Protein 6HFA (pdb70)

Secondary structure (DSSP, 8-state):
--EEEE-HHHHHHHHHTT---S-EEHHHHHHHHHHHHHHTT-B-SSSTTEEE-TTSHHHHHHTSSEEETT-HHHHHHHHHHTEEEE-/--EEEE-HHHHHHHHTTT---S-EEHHHHHHHHHHHHHHTT-B-SSSTTEEE-TTSHHHHHHTSSEEETT-HHHHHHHHHTTEEE--/--HHHH-/--HHHH-

Structure (mmCIF, N/CA/C/O backbone):
data_6HFA
#
_entry.id   6HFA
#
_cell.length_a   44.350
_cell.length_b   49.410
_cell.length_c   82.130
_cell.angle_alpha   90.000
_cell.angle_beta   90.000
_cell.angle_gamma   90.000
#
_symmetry.space_group_name_H-M   'P 21 21 21'
#
loop_
_entity.id
_entity.type
_entity.pdbx_description
1 polymer 'E3 ubiquitin-protein ligase Mdm2'
2 polymer 'LM266, 1-[(2~{S})-2-azanyl-3-methyl-butyl]urea'
3 water water
#
loop_
_atom_site.group_PDB
_atom_site.id
_atom_site.type_symbol
_atom_site.label_atom_id
_atom_site.label_alt_id
_atom_site.label_comp_id
_atom_site.label_asym_id
_atom_site.label_entity_id
_atom_site.label_seq_id
_atom_site.pdbx_PDB_ins_code
_atom_site.Cartn_x
_atom_site.Cartn_y
_atom_site.Cartn_z
_atom_site.occupancy
_atom_site.B_iso_or_equiv
_atom_site.auth_seq_id
_atom_site.auth_comp_id
_atom_site.auth_asym_id
_atom_site.auth_atom_id
_atom_site.pdbx_PDB_model_num
ATOM 1 N N . GLU A 1 12 ? 6.926 10.183 -9.999 1.00 76.28 25 GLU A N 1
ATOM 2 C CA . GLU A 1 12 ? 8.312 10.153 -9.554 1.00 69.49 25 GLU A CA 1
ATOM 3 C C . GLU A 1 12 ? 8.437 9.430 -8.212 1.00 64.83 25 GLU A C 1
ATOM 4 O O . GLU A 1 12 ? 9.430 9.565 -7.502 1.00 63.49 25 GLU A O 1
ATOM 10 N N . THR A 1 13 ? 7.407 8.670 -7.865 1.00 52.20 26 THR A N 1
ATOM 11 C CA . THR A 1 13 ? 7.479 7.692 -6.789 1.00 48.54 26 THR A CA 1
ATOM 12 C C . THR A 1 13 ? 6.979 6.374 -7.344 1.00 41.12 26 THR A C 1
ATOM 13 O O . THR A 1 13 ? 5.901 6.331 -7.939 1.00 45.34 26 THR A O 1
ATOM 17 N N . LEU A 1 14 ? 7.736 5.298 -7.148 1.00 41.85 27 LEU A N 1
ATOM 18 C CA . LEU A 1 14 ? 7.256 3.986 -7.555 1.00 38.43 27 LEU A CA 1
ATOM 19 C C . LEU A 1 14 ? 6.575 3.362 -6.354 1.00 38.85 27 LEU A C 1
ATOM 20 O O . LEU A 1 14 ? 7.133 3.340 -5.252 1.00 40.92 27 LEU A O 1
ATOM 25 N N . VAL A 1 15 ? 5.377 2.845 -6.579 1.00 31.53 28 VAL A N 1
ATOM 26 C CA . VAL A 1 15 ? 4.548 2.296 -5.520 1.00 30.10 28 VAL A CA 1
ATOM 27 C C . VAL A 1 15 ? 4.044 0.920 -5.925 1.00 35.38 28 VAL A C 1
ATOM 28 O O . VAL A 1 15 ? 3.871 0.607 -7.111 1.00 31.85 28 VAL A O 1
ATOM 32 N N . ARG A 1 16 ? 3.793 0.101 -4.916 1.00 28.42 29 ARG A N 1
ATOM 33 C CA . ARG A 1 16 ? 3.187 -1.212 -5.092 1.00 23.73 29 ARG A CA 1
ATOM 34 C C . ARG A 1 16 ? 1.882 -1.184 -4.305 1.00 29.10 29 ARG A C 1
ATOM 35 O O . ARG A 1 16 ? 1.914 -1.238 -3.061 1.00 28.82 29 ARG A O 1
ATOM 43 N N . PRO A 1 17 ? 0.724 -1.078 -4.971 1.00 27.56 30 PRO A N 1
ATOM 44 C CA . PRO A 1 17 ? -0.561 -1.063 -4.246 1.00 22.49 30 PRO A CA 1
ATOM 45 C C . PRO A 1 17 ? -0.786 -2.324 -3.430 1.00 22.87 30 PRO A C 1
ATOM 46 O O . PRO A 1 17 ? -0.515 -3.440 -3.878 1.00 27.62 30 PRO A O 1
ATOM 50 N N . LYS A 1 18 ? -1.316 -2.130 -2.228 1.00 29.08 31 LYS A N 1
ATOM 51 C CA . LYS A 1 18 ? -1.745 -3.219 -1.369 1.00 29.44 31 LYS A CA 1
ATOM 52 C C . LYS A 1 18 ? -3.003 -3.846 -1.968 1.00 31.58 31 LYS A C 1
ATOM 53 O O . LYS A 1 18 ? -3.579 -3.296 -2.907 1.00 32.93 31 LYS A O 1
ATOM 58 N N . PRO A 1 19 ? -3.428 -5.029 -1.484 1.00 31.50 32 PRO A N 1
ATOM 59 C CA . PRO A 1 19 ? -4.454 -5.798 -2.219 1.00 36.08 32 PRO A CA 1
ATOM 60 C C . PRO A 1 19 ? -5.768 -5.089 -2.526 1.00 34.63 32 PRO A C 1
ATOM 61 O O . PRO A 1 19 ? -6.282 -5.279 -3.636 1.00 32.53 32 PRO A O 1
ATOM 65 N N . LEU A 1 20 ? -6.361 -4.322 -1.599 1.00 31.25 33 LEU A N 1
ATOM 66 C CA . LEU A 1 20 ? -7.650 -3.707 -1.911 1.00 30.49 33 LEU A CA 1
ATOM 67 C C . LEU A 1 20 ? -7.503 -2.624 -2.972 1.00 32.10 33 LEU A C 1
ATOM 68 O O . LEU A 1 20 ? -8.325 -2.538 -3.897 1.00 30.44 33 LEU A O 1
ATOM 73 N N . LEU A 1 21 ? -6.483 -1.767 -2.848 1.00 28.18 34 LEU A N 1
ATOM 74 C CA . LEU A 1 21 ? -6.256 -0.765 -3.883 1.00 26.11 34 LEU A CA 1
ATOM 75 C C . LEU A 1 21 ? -5.969 -1.432 -5.226 1.00 31.14 34 LEU A C 1
ATOM 76 O O . LEU A 1 21 ? -6.503 -1.021 -6.262 1.00 29.86 34 LEU A O 1
ATOM 81 N N . LEU A 1 22 ? -5.166 -2.495 -5.220 1.00 26.42 35 LEU A N 1
ATOM 82 C CA . LEU A 1 22 ? -4.878 -3.201 -6.466 1.00 32.02 35 LEU A CA 1
ATOM 83 C C . LEU A 1 22 ? -6.141 -3.779 -7.092 1.00 38.43 35 LEU A C 1
ATOM 84 O O . LEU A 1 22 ? -6.310 -3.734 -8.318 1.00 32.95 35 LEU A O 1
ATOM 89 N N . LYS A 1 23 ? -7.038 -4.334 -6.270 1.00 31.68 36 LYS A N 1
ATOM 90 C CA . LYS A 1 23 ? -8.312 -4.828 -6.788 1.00 30.34 36 LYS A CA 1
ATOM 91 C C . LYS A 1 23 ? -9.079 -3.727 -7.504 1.00 30.38 36 LYS A C 1
ATOM 92 O O . LYS A 1 23 ? -9.642 -3.949 -8.581 1.00 32.74 36 LYS A O 1
ATOM 96 N N . LEU A 1 24 ? -9.093 -2.528 -6.929 1.00 25.84 37 LEU A N 1
ATOM 97 C CA . LEU A 1 24 ? -9.735 -1.397 -7.585 1.00 25.40 37 LEU A CA 1
ATOM 98 C C . LEU A 1 24 ? -9.073 -1.073 -8.927 1.00 26.54 37 LEU A C 1
ATOM 99 O O . LEU A 1 24 ? -9.759 -0.810 -9.924 1.00 27.46 37 LEU A O 1
ATOM 104 N N . LEU A 1 25 ? -7.742 -1.030 -8.964 1.00 25.46 38 LEU A N 1
ATOM 105 C CA . LEU A 1 25 ? -7.056 -0.742 -10.230 1.00 24.46 38 LEU A CA 1
ATOM 106 C C . LEU A 1 25 ? -7.297 -1.841 -11.261 1.00 30.54 38 LEU A C 1
ATOM 107 O O . LEU A 1 25 ? -7.485 -1.560 -12.452 1.00 31.38 38 LEU A O 1
ATOM 112 N N . LYS A 1 26 ? -7.287 -3.102 -10.826 1.00 27.44 39 LYS A N 1
ATOM 113 C CA . LYS A 1 26 ? -7.524 -4.200 -11.756 1.00 32.63 39 LYS A CA 1
ATOM 114 C C . LYS A 1 26 ? -8.967 -4.244 -12.241 1.00 34.26 39 LYS A C 1
ATOM 115 O O . LYS A 1 26 ? -9.229 -4.820 -13.311 1.00 34.90 39 LYS A O 1
ATOM 121 N N . SER A 1 27 ? -9.894 -3.618 -11.503 1.00 28.10 40 SER A N 1
ATOM 122 C CA . SER A 1 27 ? -11.283 -3.526 -11.942 1.00 30.74 40 SER A CA 1
ATOM 123 C C . SER A 1 27 ? -11.419 -2.716 -13.215 1.00 35.14 40 SER A C 1
ATOM 124 O O . SER A 1 27 ? -12.350 -2.954 -13.991 1.00 35.77 40 SER A O 1
ATOM 127 N N . VAL A 1 28 ? -10.501 -1.784 -13.470 1.00 30.31 41 VAL A N 1
ATOM 128 C CA . VAL A 1 28 ? -10.540 -1.008 -14.703 1.00 30.73 41 VAL A CA 1
ATOM 129 C C . VAL A 1 28 ? -9.364 -1.348 -15.610 1.00 32.58 41 VAL A C 1
ATOM 130 O O . VAL A 1 28 ? -8.989 -0.550 -16.467 1.00 35.25 41 VAL A O 1
ATOM 134 N N . GLY A 1 29 ? -8.794 -2.539 -15.445 1.00 27.65 42 GLY A N 1
ATOM 135 C CA . GLY A 1 29 ? -7.863 -3.084 -16.411 1.00 27.67 42 GLY A CA 1
ATOM 136 C C . GLY A 1 29 ? -6.384 -2.931 -16.126 1.00 31.65 42 GLY A C 1
ATOM 137 O O . GLY A 1 29 ? -5.575 -3.273 -16.995 1.00 34.28 42 GLY A O 1
ATOM 138 N N . ALA A 1 30 ? -5.992 -2.432 -14.958 1.00 31.05 43 ALA A N 1
ATOM 139 C CA . ALA A 1 30 ? -4.565 -2.385 -14.649 1.00 33.79 43 ALA A CA 1
ATOM 140 C C . ALA A 1 30 ? -3.973 -3.790 -14.611 1.00 35.20 43 ALA A C 1
ATOM 141 O O . ALA A 1 30 ? -4.612 -4.742 -14.161 1.00 39.85 43 ALA A O 1
ATOM 143 N N . GLN A 1 31 ? -2.729 -3.915 -15.079 1.00 37.98 44 GLN A N 1
ATOM 144 C CA . GLN A 1 31 ? -2.093 -5.219 -15.220 1.00 43.65 44 GLN A CA 1
ATOM 145 C C . GLN A 1 31 ? -0.742 -5.284 -14.515 1.00 47.37 44 GLN A C 1
ATOM 146 O O . GLN A 1 31 ? 0.052 -6.184 -14.810 1.00 53.07 44 GLN A O 1
ATOM 152 N N . LYS A 1 32 ? -0.439 -4.355 -13.611 1.00 38.84 45 LYS A N 1
ATOM 153 C CA . LYS A 1 32 ? 0.912 -4.299 -13.070 1.00 37.34 45 LYS A CA 1
ATOM 154 C C . LYS A 1 32 ? 0.968 -4.585 -11.578 1.00 35.08 45 LYS A C 1
ATOM 155 O O . LYS A 1 32 ? -0.032 -4.590 -10.854 1.00 35.45 45 LYS A O 1
ATOM 161 N N . ASP A 1 33 ? 2.200 -4.729 -11.113 1.00 35.53 46 ASP A N 1
ATOM 162 C CA . ASP A 1 33 ? 2.471 -4.797 -9.692 1.00 33.73 46 ASP A CA 1
ATOM 163 C C . ASP A 1 33 ? 2.946 -3.465 -9.164 1.00 32.57 46 ASP A C 1
ATOM 164 O O . ASP A 1 33 ? 2.571 -3.069 -8.053 1.00 29.72 46 ASP A O 1
ATOM 169 N N . THR A 1 34 ? 3.630 -2.715 -10.008 1.00 29.63 47 THR A N 1
ATOM 170 C CA . THR A 1 34 ? 4.307 -1.492 -9.625 1.00 26.32 47 THR A CA 1
ATOM 171 C C . THR A 1 34 ? 3.870 -0.390 -10.562 1.00 30.66 47 THR A C 1
ATOM 172 O O . THR A 1 34 ? 3.752 -0.604 -11.771 1.00 35.80 47 THR A O 1
ATOM 176 N N . TYR A 1 35 ? 3.647 0.787 -9.993 1.00 31.06 48 TYR A N 1
ATOM 177 C CA . TYR A 1 35 ? 3.081 1.922 -10.695 1.00 33.37 48 TYR A CA 1
ATOM 178 C C . TYR A 1 35 ? 3.838 3.163 -10.257 1.00 30.39 48 TYR A C 1
ATOM 179 O O . TYR A 1 35 ? 4.490 3.169 -9.214 1.00 37.40 48 TYR A O 1
ATOM 188 N N . THR A 1 36 ? 3.742 4.224 -11.048 1.00 30.42 49 THR A N 1
ATOM 189 C CA . THR A 1 36 ? 4.055 5.524 -10.481 1.00 31.62 49 THR A CA 1
ATOM 190 C C . THR A 1 36 ? 2.842 6.042 -9.708 1.00 36.26 49 THR A C 1
ATOM 191 O O . THR A 1 36 ? 1.710 5.581 -9.894 1.00 31.94 49 THR A O 1
ATOM 195 N N . MET A 1 37 ? 3.094 6.991 -8.806 1.00 32.37 50 MET A N 1
ATOM 196 C CA . MET A 1 37 ? 1.995 7.651 -8.105 1.00 35.70 50 MET A CA 1
ATOM 197 C C . MET A 1 37 ? 1.036 8.326 -9.078 1.00 34.98 50 MET A C 1
ATOM 198 O O . MET A 1 37 ? -0.183 8.278 -8.894 1.00 34.17 50 MET A O 1
ATOM 203 N N . LYS A 1 38 ? 1.572 8.992 -10.096 1.00 35.46 51 LYS A N 1
ATOM 204 C CA . LYS A 1 38 ? 0.721 9.605 -11.109 1.00 31.77 51 LYS A CA 1
ATOM 205 C C . LYS A 1 38 ? -0.163 8.562 -11.787 1.00 33.98 51 LYS A C 1
ATOM 206 O O . LYS A 1 38 ? -1.362 8.785 -11.991 1.00 33.76 51 LYS A O 1
ATOM 210 N N . GLU A 1 39 ? 0.419 7.408 -12.117 1.00 32.89 52 GLU A N 1
ATOM 211 C CA . GLU A 1 39 ? -0.301 6.325 -12.782 1.00 34.14 52 GLU A CA 1
ATOM 212 C C . GLU A 1 39 ? -1.481 5.846 -11.943 1.00 32.23 52 GLU A C 1
ATOM 213 O O . GLU A 1 39 ? -2.574 5.606 -12.467 1.00 28.05 52 GLU A O 1
ATOM 219 N N . VAL A 1 40 ? -1.246 5.631 -10.646 1.00 26.39 53 VAL A N 1
ATOM 220 C CA . VAL A 1 40 ? -2.310 5.209 -9.732 1.00 28.58 53 VAL A CA 1
ATOM 221 C C . VAL A 1 40 ? -3.418 6.251 -9.689 1.00 27.43 53 VAL A C 1
ATOM 222 O O . VAL A 1 40 ? -4.609 5.914 -9.678 1.00 25.56 53 VAL A O 1
ATOM 226 N N . LEU A 1 41 ? -3.045 7.534 -9.644 1.00 25.39 54 LEU A N 1
ATOM 227 C CA . LEU A 1 41 ? -4.054 8.583 -9.582 1.00 26.14 54 LEU A CA 1
ATOM 228 C C . LEU A 1 41 ? -4.930 8.563 -10.818 1.00 26.78 54 LEU A C 1
ATOM 229 O O . LEU A 1 41 ? -6.146 8.762 -10.726 1.00 29.05 54 LEU A O 1
ATOM 234 N N . PHE A 1 42 ? -4.326 8.324 -11.983 1.00 26.53 55 PHE A N 1
ATOM 235 C CA . PHE A 1 42 ? -5.108 8.262 -13.219 1.00 25.96 55 PHE A CA 1
ATOM 236 C C . PHE A 1 42 ? -6.023 7.041 -13.246 1.00 26.37 55 PHE A C 1
ATOM 237 O O . PHE A 1 42 ? -7.186 7.144 -13.667 1.00 25.66 55 PHE A O 1
ATOM 245 N N . TYR A 1 43 ? -5.521 5.878 -12.805 1.00 24.89 56 TYR A N 1
ATOM 246 C CA . TYR A 1 43 ? -6.364 4.686 -12.732 1.00 25.22 56 TYR A CA 1
ATOM 247 C C . TYR A 1 43 ? -7.525 4.886 -11.768 1.00 28.10 56 TYR A C 1
ATOM 248 O O . TYR A 1 43 ? -8.643 4.443 -12.043 1.00 25.77 56 TYR A O 1
ATOM 257 N N . LEU A 1 44 ? -7.279 5.536 -10.628 1.00 24.83 57 LEU A N 1
ATOM 258 C CA . LEU A 1 44 ? -8.349 5.767 -9.656 1.00 22.91 57 LEU A CA 1
ATOM 259 C C . LEU A 1 44 ? -9.422 6.691 -10.222 1.00 23.74 57 LEU A C 1
ATOM 260 O O . LEU A 1 44 ? -10.626 6.470 -10.019 1.00 26.78 57 LEU A O 1
ATOM 265 N N . GLY A 1 45 ? -9.012 7.739 -10.928 1.00 25.66 58 GLY A N 1
ATOM 266 C CA . GLY A 1 45 ? -9.991 8.566 -11.608 1.00 20.76 58 GLY A CA 1
ATOM 267 C C . GLY A 1 45 ? -10.780 7.787 -12.643 1.00 20.38 58 GLY A C 1
ATOM 268 O O . GLY A 1 45 ? -11.998 7.938 -12.754 1.00 25.83 58 GLY A O 1
ATOM 269 N N . GLN A 1 46 ? -10.087 6.949 -13.421 1.00 25.52 59 GLN A N 1
ATOM 270 C CA . GLN A 1 46 ? -10.756 6.079 -14.383 1.00 27.73 59 GLN A CA 1
ATOM 271 C C . GLN A 1 46 ? -11.753 5.155 -13.699 1.00 28.19 59 GLN A C 1
ATOM 272 O O . GLN A 1 46 ? -12.818 4.866 -14.244 1.00 26.90 59 GLN A O 1
ATOM 278 N N . TYR A 1 47 ? -11.399 4.641 -12.521 1.00 22.53 60 TYR A N 1
ATOM 279 C CA . TYR A 1 47 ? -12.328 3.805 -11.770 1.00 24.46 60 TYR A CA 1
ATOM 280 C C . TYR A 1 47 ? -13.595 4.584 -11.430 1.00 26.67 60 TYR A C 1
ATOM 281 O O . TYR A 1 47 ? -14.710 4.101 -11.638 1.00 25.03 60 TYR A O 1
ATOM 290 N N . ILE A 1 48 ? -13.439 5.811 -10.926 1.00 22.57 61 ILE A N 1
ATOM 291 C CA . ILE A 1 48 ? -14.588 6.633 -10.548 1.00 26.73 61 ILE A CA 1
ATOM 292 C C . ILE A 1 48 ? -15.469 6.947 -11.760 1.00 33.22 61 ILE A C 1
ATOM 293 O O . ILE A 1 48 ? -16.701 6.937 -11.665 1.00 23.76 61 ILE A O 1
ATOM 298 N N . MET A 1 49 ? -14.857 7.223 -12.919 1.00 23.52 62 MET A N 1
ATOM 299 C CA . MET A 1 49 ? -15.650 7.539 -14.102 1.00 27.47 62 MET A CA 1
ATOM 300 C C . MET A 1 49 ? -16.327 6.301 -14.667 1.00 26.14 62 MET A C 1
ATOM 301 O O . MET A 1 49 ? -17.521 6.333 -14.993 1.00 27.49 62 MET A O 1
ATOM 306 N N . THR A 1 50 ? -15.591 5.194 -14.758 1.00 25.88 63 THR A N 1
ATOM 307 C CA . THR A 1 50 ? -16.158 3.962 -15.286 1.00 29.45 63 THR A CA 1
ATOM 308 C C . THR A 1 50 ? -17.324 3.489 -14.425 1.00 33.34 63 THR A C 1
ATOM 309 O O . THR A 1 50 ? -18.322 2.971 -14.938 1.00 28.49 63 THR A O 1
ATOM 313 N N . LYS A 1 51 ? -17.226 3.674 -13.112 1.00 26.98 64 LYS A N 1
ATOM 314 C CA . LYS A 1 51 ? -18.307 3.290 -12.219 1.00 25.71 64 LYS A CA 1
ATOM 315 C C . LYS A 1 51 ? -19.329 4.391 -11.997 1.00 24.49 64 LYS A C 1
ATOM 316 O O . LYS A 1 51 ? -20.300 4.159 -11.282 1.00 28.98 64 LYS A O 1
ATOM 322 N N . ARG A 1 52 ? -19.143 5.575 -12.589 1.00 30.08 65 ARG A N 1
ATOM 323 C CA . ARG A 1 52 ? -20.081 6.693 -12.424 1.00 24.66 65 ARG A CA 1
ATOM 324 C C . ARG A 1 52 ? -20.333 7.011 -10.945 1.00 25.97 65 ARG A C 1
ATOM 325 O O . ARG A 1 52 ? -21.476 7.214 -10.516 1.00 30.12 65 ARG A O 1
ATOM 333 N N . LEU A 1 53 ? -19.253 7.049 -10.157 1.00 28.49 66 LEU A N 1
ATOM 334 C CA . LEU A 1 53 ? -19.316 7.385 -8.738 1.00 29.74 66 LEU A CA 1
ATOM 335 C C . LEU A 1 53 ? -19.393 8.884 -8.491 1.00 27.19 66 LEU A C 1
ATOM 336 O O . LEU A 1 53 ? -19.675 9.293 -7.360 1.00 32.44 66 LEU A O 1
ATOM 341 N N . TYR A 1 54 ? -19.170 9.706 -9.516 1.00 26.95 67 TYR A N 1
ATOM 342 C CA . TYR A 1 54 ? -19.286 11.152 -9.382 1.00 25.65 67 TYR A CA 1
ATOM 343 C C . TYR A 1 54 ? -20.750 11.586 -9.470 1.00 26.72 67 TYR A C 1
ATOM 344 O O . TYR A 1 54 ? -21.579 10.935 -10.118 1.00 28.97 67 TYR A O 1
ATOM 353 N N . ASP A 1 55 ? -21.075 12.685 -8.786 1.00 25.72 68 ASP A N 1
ATOM 354 C CA . ASP A 1 55 ? -22.416 13.249 -8.885 1.00 31.51 68 ASP A CA 1
ATOM 355 C C . ASP A 1 55 ? -22.617 13.890 -10.255 1.00 35.00 68 ASP A C 1
ATOM 356 O O . ASP A 1 55 ? -21.782 14.671 -10.706 1.00 30.90 68 ASP A O 1
ATOM 361 N N . GLU A 1 56 ? -23.748 13.601 -10.906 1.00 31.28 69 GLU A N 1
ATOM 362 C CA . GLU A 1 56 ? -23.897 14.051 -12.287 1.00 34.28 69 GLU A CA 1
ATOM 363 C C . GLU A 1 56 ? -24.047 15.565 -12.385 1.00 30.96 69 GLU A C 1
ATOM 364 O O . GLU A 1 56 ? -23.658 16.153 -13.402 1.00 31.94 69 GLU A O 1
ATOM 370 N N . LYS A 1 57 ? -24.563 16.219 -11.340 1.00 27.75 70 LYS A N 1
ATOM 371 C CA . LYS A 1 57 ? -24.770 17.663 -11.384 1.00 30.97 70 LYS A CA 1
ATOM 372 C C . LYS A 1 57 ? -23.550 18.447 -10.905 1.00 35.89 70 LYS A C 1
ATOM 373 O O . LYS A 1 57 ? -23.152 19.430 -11.540 1.00 38.71 70 LYS A O 1
ATOM 377 N N . GLN A 1 58 ? -22.953 18.044 -9.786 1.00 32.18 71 GLN A N 1
ATOM 378 C CA . GLN A 1 58 ? -21.761 18.693 -9.234 1.00 31.66 71 GLN A CA 1
ATOM 379 C C . GLN A 1 58 ? -20.664 17.645 -9.218 1.00 24.08 71 GLN A C 1
ATOM 380 O O . GLN A 1 58 ? -20.512 16.911 -8.241 1.00 23.53 71 GLN A O 1
ATOM 386 N N . GLN A 1 59 ? -19.911 17.558 -10.311 1.00 24.41 72 GLN A N 1
ATOM 387 C CA . GLN A 1 59 ? -19.111 16.374 -10.562 1.00 27.38 72 GLN A CA 1
ATOM 388 C C . GLN A 1 59 ? -17.845 16.310 -9.718 1.00 26.18 72 GLN A C 1
ATOM 389 O O . GLN A 1 59 ? -17.083 15.361 -9.876 1.00 27.08 72 GLN A O 1
ATOM 395 N N . HIS A 1 60 ? -17.588 17.284 -8.836 1.00 28.92 73 HIS A N 1
ATOM 396 C CA . HIS A 1 60 ? -16.479 17.108 -7.902 1.00 27.86 73 HIS A CA 1
ATOM 397 C C . HIS A 1 60 ? -16.863 16.260 -6.692 1.00 32.93 73 HIS A C 1
ATOM 398 O O . HIS A 1 60 ? -15.983 15.907 -5.896 1.00 32.65 73 HIS A O 1
ATOM 405 N N . ILE A 1 61 ? -18.139 15.915 -6.547 1.00 27.42 74 ILE A N 1
ATOM 406 C CA . ILE A 1 61 ? -18.619 15.099 -5.437 1.00 32.56 74 ILE A CA 1
ATOM 407 C C . ILE A 1 61 ? -18.546 13.635 -5.849 1.00 31.36 74 ILE A C 1
ATOM 408 O O . ILE A 1 61 ? -19.018 13.260 -6.928 1.00 28.32 74 ILE A O 1
ATOM 413 N N . VAL A 1 62 ? -17.954 12.805 -4.995 1.00 26.19 75 VAL A N 1
ATOM 414 C CA . VAL A 1 62 ? -17.905 11.365 -5.204 1.00 29.59 75 VAL A CA 1
ATOM 415 C C . VAL A 1 62 ? -18.643 10.700 -4.051 1.00 31.72 75 VAL A C 1
ATOM 416 O O . VAL A 1 62 ? -18.259 10.870 -2.887 1.00 33.13 75 VAL A O 1
ATOM 420 N N . TYR A 1 63 ? -19.695 9.947 -4.367 1.00 29.22 76 TYR A N 1
ATOM 421 C CA . TYR A 1 63 ? -20.426 9.154 -3.382 1.00 32.06 76 TYR A CA 1
ATOM 422 C C . TYR A 1 63 ? -20.054 7.689 -3.563 1.00 33.40 76 TYR A C 1
ATOM 423 O O . TYR A 1 63 ? -20.311 7.098 -4.620 1.00 32.01 76 TYR A O 1
ATOM 432 N N . CYS A 1 64 ? -19.468 7.099 -2.529 1.00 33.70 77 CYS A N 1
ATOM 433 C CA . CYS A 1 64 ? -18.823 5.799 -2.668 1.00 39.93 77 CYS A CA 1
ATOM 434 C C . CYS A 1 64 ? -19.237 4.845 -1.557 1.00 37.18 77 CYS A C 1
ATOM 435 O O . CYS A 1 64 ? -18.565 3.836 -1.349 1.00 28.90 77 CYS A O 1
ATOM 438 N N . SER A 1 65 ? -20.374 5.107 -0.899 1.00 32.95 78 SER A N 1
ATOM 439 C CA . SER A 1 65 ? -20.706 4.412 0.345 1.00 38.68 78 SER A CA 1
ATOM 440 C C . SER A 1 65 ? -20.885 2.908 0.159 1.00 42.32 78 SER A C 1
ATOM 441 O O . SER A 1 65 ? -20.456 2.120 1.011 1.00 53.93 78 SER A O 1
ATOM 444 N N . ASN A 1 66 ? -21.531 2.482 -0.920 1.00 37.51 79 ASN A N 1
ATOM 445 C CA . ASN A 1 66 ? -21.724 1.046 -1.090 1.00 43.22 79 ASN A CA 1
ATOM 446 C C . ASN A 1 66 ? -20.803 0.536 -2.185 1.00 43.80 79 ASN A C 1
ATOM 447 O O . ASN A 1 66 ? -21.225 -0.198 -3.085 1.00 45.70 79 ASN A O 1
ATOM 452 N N . ASP A 1 67 ? -19.538 0.931 -2.116 1.00 29.39 80 ASP A N 1
ATOM 453 C CA . ASP A 1 67 ? -18.570 0.583 -3.141 1.00 32.54 80 ASP A CA 1
ATOM 454 C C . ASP A 1 67 ? -17.239 0.259 -2.492 1.00 31.98 80 ASP A C 1
ATOM 455 O O . ASP A 1 67 ? -16.932 0.717 -1.390 1.00 33.91 80 ASP A O 1
ATOM 460 N N . LEU A 1 68 ? -16.451 -0.541 -3.209 1.00 36.32 81 LEU A N 1
ATOM 461 C CA . LEU A 1 68 ? -15.079 -0.829 -2.810 1.00 34.27 81 LEU A CA 1
ATOM 462 C C . LEU A 1 68 ? -14.297 0.440 -2.486 1.00 34.56 81 LEU A C 1
ATOM 463 O O . LEU A 1 68 ? -13.477 0.455 -1.558 1.00 38.12 81 LEU A O 1
ATOM 468 N N . LEU A 1 69 ? -14.539 1.520 -3.239 1.00 28.51 82 LEU A N 1
ATOM 469 C CA . LEU A 1 69 ? -13.828 2.778 -3.000 1.00 30.13 82 LEU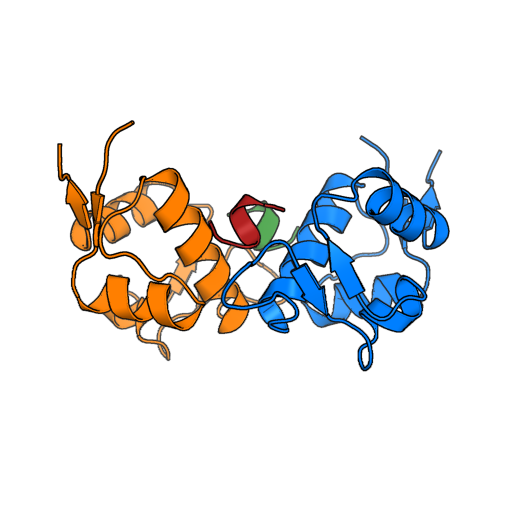 A CA 1
ATOM 470 C C . LEU A 1 69 ? -14.130 3.348 -1.618 1.00 30.95 82 LEU A C 1
ATOM 471 O O . LEU A 1 69 ? -13.255 3.948 -0.980 1.00 32.26 82 LEU A O 1
ATOM 476 N N . GLY A 1 70 ? -15.371 3.199 -1.153 1.00 25.94 83 GLY A N 1
ATOM 477 C CA . GLY A 1 70 ? -15.712 3.639 0.191 1.00 27.96 83 GLY A CA 1
ATOM 478 C C . GLY A 1 70 ? -14.987 2.872 1.283 1.00 32.85 83 GLY A C 1
ATOM 479 O O . GLY A 1 70 ? -14.589 3.454 2.297 1.00 31.11 83 GLY A O 1
ATOM 480 N N . ASP A 1 71 ? -14.826 1.555 1.107 1.00 31.11 84 ASP A N 1
ATOM 481 C CA . ASP A 1 71 ? -14.020 0.776 2.048 1.00 37.66 84 ASP A CA 1
ATOM 482 C C . ASP A 1 71 ? -12.585 1.261 2.065 1.00 40.00 84 ASP A C 1
ATOM 483 O O . ASP A 1 71 ? -11.961 1.360 3.127 1.00 40.75 84 ASP A O 1
ATOM 488 N N . LEU A 1 72 ? -12.035 1.519 0.881 1.00 37.11 85 LEU A N 1
ATOM 489 C CA . LEU A 1 72 ? -10.675 2.020 0.763 1.00 35.89 85 LEU A CA 1
ATOM 490 C C . LEU A 1 72 ? -10.517 3.348 1.490 1.00 42.74 85 LEU A C 1
ATOM 491 O O . LEU A 1 72 ? -9.525 3.560 2.198 1.00 46.14 85 LEU A O 1
ATOM 496 N N . PHE A 1 73 ? -11.476 4.261 1.317 1.00 33.54 86 PHE A N 1
ATOM 497 C CA . PHE A 1 73 ? -11.373 5.575 1.934 1.00 39.29 86 PHE A CA 1
ATOM 498 C C . PHE A 1 73 ? -11.965 5.625 3.336 1.00 43.72 86 PHE A C 1
ATOM 499 O O . PHE A 1 73 ? -11.663 6.557 4.085 1.00 54.04 86 PHE A O 1
ATOM 507 N N . GLY A 1 74 ? -12.794 4.658 3.707 1.00 42.18 87 GLY A N 1
ATOM 508 C CA . GLY A 1 74 ? -13.362 4.657 5.042 1.00 41.94 87 GLY A CA 1
ATOM 509 C C . GLY A 1 74 ? -14.373 5.754 5.257 1.00 45.87 87 GLY A C 1
ATOM 510 O O . GLY A 1 74 ? -14.535 6.233 6.382 1.00 51.86 87 GLY A O 1
ATOM 511 N N . ALA A 1 75 ? -15.076 6.156 4.206 1.00 42.56 88 ALA A N 1
ATOM 512 C CA . ALA A 1 75 ? -16.026 7.249 4.288 1.00 40.61 88 ALA A CA 1
ATOM 513 C C . ALA A 1 75 ? -17.064 7.036 3.202 1.00 40.46 88 ALA A C 1
ATOM 514 O O . ALA A 1 75 ? -16.794 6.334 2.221 1.00 35.68 88 ALA A O 1
ATOM 516 N N . PRO A 1 76 ? -18.270 7.580 3.367 1.00 39.19 89 PRO A N 1
ATOM 517 C CA . PRO A 1 76 ? -19.299 7.371 2.343 1.00 37.47 89 PRO A CA 1
ATOM 518 C C . PRO A 1 76 ? -19.156 8.284 1.141 1.00 35.37 89 PRO A C 1
ATOM 519 O O . PRO A 1 76 ? -19.759 8.004 0.096 1.00 36.06 89 PRO A O 1
ATOM 523 N N . SER A 1 77 ? -18.370 9.347 1.251 1.00 38.38 90 SER A N 1
ATOM 524 C CA . SER A 1 77 ? -18.332 10.375 0.223 1.00 37.98 90 SER A CA 1
ATOM 525 C C . SER A 1 77 ? -17.085 11.217 0.418 1.00 38.36 90 SER A C 1
ATOM 526 O O . SER A 1 77 ? -16.501 11.239 1.503 1.00 33.56 90 SER A O 1
ATOM 529 N N . PHE A 1 78 ? -16.688 11.920 -0.643 1.00 25.53 91 PHE A N 1
ATOM 530 C CA . PHE A 1 78 ? -15.601 12.884 -0.562 1.00 27.73 91 PHE A CA 1
ATOM 531 C C . PHE A 1 78 ? -15.711 13.828 -1.745 1.00 33.73 91 PHE A C 1
ATOM 532 O O . PHE A 1 78 ? -16.436 13.560 -2.706 1.00 32.51 91 PHE A O 1
ATOM 540 N N . SER A 1 79 ? -15.019 14.964 -1.635 1.00 27.93 92 SER A N 1
ATOM 541 C CA . SER A 1 79 ? -14.888 15.922 -2.726 1.00 31.52 92 SER A CA 1
ATOM 542 C C . SER A 1 79 ? -13.496 15.817 -3.328 1.00 33.39 92 SER A C 1
ATOM 543 O O . SER A 1 79 ? -12.512 15.634 -2.604 1.00 28.81 92 SER A O 1
ATOM 546 N N . VAL A 1 80 ? -13.424 15.927 -4.661 1.00 29.31 93 VAL A N 1
ATOM 547 C CA . VAL A 1 80 ? -12.146 15.982 -5.362 1.00 24.61 93 VAL A CA 1
ATOM 548 C C . VAL A 1 80 ? -11.305 17.146 -4.867 1.00 27.98 93 VAL A C 1
ATOM 549 O O . VAL A 1 80 ? -10.077 17.146 -5.018 1.00 31.59 93 VAL A O 1
ATOM 553 N N . LYS A 1 81 ? -11.936 18.135 -4.240 1.00 30.47 94 LYS A N 1
ATOM 554 C CA . LYS A 1 81 ? -11.192 19.247 -3.675 1.00 31.72 94 LYS A CA 1
ATOM 555 C C . LYS A 1 81 ? -10.389 18.837 -2.446 1.00 31.59 94 LYS A C 1
ATOM 556 O O . LYS A 1 81 ? -9.459 19.553 -2.059 1.00 39.67 94 LYS A O 1
ATOM 562 N N . GLU A 1 82 ? -10.696 17.689 -1.845 1.00 28.59 95 GLU A N 1
ATOM 563 C CA . GLU A 1 82 ? -9.987 17.235 -0.643 1.00 26.72 95 GLU A CA 1
ATOM 564 C C . GLU A 1 82 ? -8.686 16.517 -1.018 1.00 28.45 95 GLU A C 1
ATOM 565 O O . GLU A 1 82 ? -8.475 15.326 -0.762 1.00 29.15 95 GLU A O 1
ATOM 571 N N . HIS A 1 83 ? -7.773 17.311 -1.587 1.00 32.86 96 HIS A N 1
ATOM 572 C CA . HIS A 1 83 ? -6.466 16.834 -2.036 1.00 32.32 96 HIS A CA 1
ATOM 573 C C . HIS A 1 83 ? -5.744 16.042 -0.948 1.00 27.56 96 HIS A C 1
ATOM 574 O O . HIS A 1 83 ? -5.267 14.924 -1.184 1.00 26.05 96 HIS A O 1
ATOM 581 N N . ARG A 1 84 ? -5.674 16.601 0.258 1.00 28.39 97 ARG A N 1
ATOM 582 C CA . ARG A 1 84 ? -4.932 15.949 1.334 1.00 32.79 97 ARG A CA 1
ATOM 583 C C . ARG A 1 84 ? -5.547 14.600 1.683 1.00 31.45 97 ARG A C 1
ATOM 584 O O . ARG A 1 84 ? -4.828 13.608 1.868 1.00 31.49 97 ARG A O 1
ATOM 592 N N . LYS A 1 85 ? -6.880 14.544 1.764 1.00 33.79 98 LYS A N 1
ATOM 593 C CA . LYS A 1 85 ? -7.560 13.301 2.105 1.00 30.82 98 LYS A CA 1
ATOM 594 C C . LYS A 1 85 ? -7.357 12.236 1.036 1.00 33.27 98 LYS A C 1
ATOM 595 O O . LYS A 1 85 ? -7.165 11.057 1.353 1.00 29.47 98 LYS A O 1
ATOM 599 N N . ILE A 1 86 ? -7.393 12.627 -0.237 1.00 25.56 99 ILE A N 1
ATOM 600 C CA . ILE A 1 86 ? -7.236 11.649 -1.305 1.00 31.37 99 ILE A CA 1
ATOM 601 C C . ILE A 1 86 ? -5.809 11.111 -1.341 1.00 29.05 99 ILE A C 1
ATOM 602 O O . ILE A 1 86 ? -5.593 9.900 -1.463 1.00 30.12 99 ILE A O 1
ATOM 607 N N . TYR A 1 87 ? -4.815 11.998 -1.232 1.00 28.26 100 TYR A N 1
ATOM 608 C CA . TYR A 1 87 ? -3.429 11.532 -1.198 1.00 35.30 100 TYR A CA 1
ATOM 609 C C . TYR A 1 87 ? -3.180 10.625 -0.005 1.00 32.53 100 TYR A C 1
ATOM 610 O O . TYR A 1 87 ? -2.583 9.550 -0.148 1.00 31.11 100 TYR A O 1
ATOM 619 N N . THR A 1 88 ? -3.666 11.029 1.171 1.00 32.59 101 THR A N 1
ATOM 620 C CA . THR A 1 88 ? -3.457 10.241 2.378 1.00 35.64 101 THR A CA 1
ATOM 621 C C . THR A 1 88 ? -4.021 8.838 2.236 1.00 33.28 101 THR A C 1
ATOM 622 O O . THR A 1 88 ? -3.347 7.853 2.567 1.00 33.70 101 THR A O 1
ATOM 626 N N . MET A 1 89 ? -5.256 8.722 1.737 1.00 29.47 102 MET A N 1
ATOM 627 C CA . MET A 1 89 ? -5.850 7.401 1.587 1.00 31.15 102 MET A CA 1
ATOM 628 C C . MET A 1 89 ? -5.058 6.548 0.610 1.00 29.18 102 MET A C 1
ATOM 629 O O . MET A 1 89 ? -4.887 5.342 0.829 1.00 33.18 102 MET A O 1
ATOM 634 N N . ILE A 1 90 ? -4.584 7.136 -0.489 1.00 27.24 103 ILE A N 1
ATOM 635 C CA . ILE A 1 90 ? -3.792 6.344 -1.426 1.00 27.17 103 ILE A CA 1
ATOM 636 C C . ILE A 1 90 ? -2.508 5.857 -0.765 1.00 26.34 103 ILE A C 1
ATOM 637 O O . ILE A 1 90 ? -2.159 4.676 -0.861 1.00 28.75 103 ILE A O 1
ATOM 642 N N . TYR A 1 91 ? -1.789 6.754 -0.071 1.00 27.57 104 TYR A N 1
ATOM 643 C CA . TYR A 1 91 ? -0.538 6.358 0.573 1.00 33.27 104 TYR A CA 1
ATOM 644 C C . TYR A 1 91 ? -0.762 5.315 1.652 1.00 34.27 104 TYR A C 1
ATOM 645 O O . TYR A 1 91 ? 0.077 4.433 1.839 1.00 30.91 104 TYR A O 1
ATOM 654 N N . ARG A 1 92 ? -1.895 5.372 2.345 1.00 28.79 105 ARG A N 1
ATOM 655 C CA . ARG A 1 92 ? -2.161 4.345 3.342 1.00 25.83 105 ARG A CA 1
ATOM 656 C C . ARG A 1 92 ? -2.379 2.971 2.722 1.00 32.38 105 ARG A C 1
ATOM 657 O O . ARG A 1 92 ? -2.365 1.969 3.444 1.00 34.99 105 ARG A O 1
ATOM 665 N N . ASN A 1 93 ? -2.555 2.894 1.407 1.00 28.85 106 ASN A N 1
ATOM 666 C CA . ASN A 1 93 ? -2.863 1.637 0.739 1.00 34.17 106 ASN A CA 1
ATOM 667 C C . ASN A 1 93 ? -1.795 1.209 -0.254 1.00 34.42 106 ASN A C 1
ATOM 668 O O . ASN A 1 93 ? -2.088 0.472 -1.201 1.00 32.59 106 ASN A O 1
ATOM 673 N N . LEU A 1 94 ? -0.568 1.677 -0.079 1.00 29.82 107 LEU A N 1
ATOM 674 C CA . LEU A 1 94 ? 0.502 1.279 -0.972 1.00 30.80 107 LEU A CA 1
ATOM 675 C C . LEU A 1 94 ? 1.793 1.121 -0.188 1.00 32.95 107 LEU A C 1
ATOM 676 O O . LEU A 1 94 ? 1.924 1.582 0.952 1.00 33.70 107 LEU A O 1
ATOM 681 N N . VAL A 1 95 ? 2.745 0.448 -0.819 1.00 34.18 108 VAL A N 1
ATOM 682 C CA . VAL A 1 95 ? 4.110 0.363 -0.325 1.00 37.47 108 VAL A CA 1
ATOM 683 C C . VAL A 1 95 ? 4.982 1.148 -1.288 1.00 37.98 108 VAL A C 1
ATOM 684 O O . VAL A 1 95 ? 4.955 0.906 -2.499 1.00 33.87 108 VAL A O 1
ATOM 688 N N . VAL A 1 96 ? 5.749 2.085 -0.749 1.00 41.30 109 VAL A N 1
ATOM 689 C CA . VAL A 1 96 ? 6.675 2.891 -1.537 1.00 47.16 109 VAL A CA 1
ATOM 690 C C . VAL A 1 96 ? 7.916 2.075 -1.875 1.00 43.04 109 VAL A C 1
ATOM 691 O O . VAL A 1 96 ? 8.442 1.340 -1.032 1.00 46.42 109 VAL A O 1
ATOM 695 N N . VAL A 1 97 ? 8.366 2.154 -3.124 1.00 44.06 110 VAL A N 1
ATOM 696 C CA . VAL A 1 97 ? 9.599 1.489 -3.537 1.00 50.13 110 VAL A CA 1
ATOM 697 C C . VAL A 1 97 ? 10.717 2.523 -3.415 1.00 55.69 110 VAL A C 1
ATOM 698 O O . VAL A 1 97 ? 10.932 3.325 -4.327 1.00 59.22 110 VAL A O 1
ATOM 702 N N . ASN A 1 98 ? 11.423 2.524 -2.282 1.00 56.57 111 ASN A N 1
ATOM 703 C CA . ASN A 1 98 ? 12.572 3.424 -2.105 1.00 62.01 111 ASN A CA 1
ATOM 704 C C . ASN A 1 98 ? 13.650 3.089 -3.130 1.00 70.16 111 ASN A C 1
ATOM 705 O O . ASN A 1 98 ? 14.251 3.977 -3.743 1.00 70.09 111 ASN A O 1
ATOM 711 N N . GLU B 1 12 ? -11.083 32.793 -23.521 1.00 78.51 25 GLU B N 1
ATOM 712 C CA . GLU B 1 12 ? -11.031 31.428 -24.037 1.00 77.91 25 GLU B CA 1
ATOM 713 C C . GLU B 1 12 ? -11.968 31.223 -25.222 1.00 71.79 25 GLU B C 1
ATOM 714 O O . GLU B 1 12 ? -13.066 31.776 -25.270 1.00 71.98 25 GLU B O 1
ATOM 720 N N . THR B 1 13 ? -11.522 30.414 -26.176 1.00 67.79 26 THR B N 1
ATOM 721 C CA . THR B 1 13 ? -12.323 30.108 -27.353 1.00 59.61 26 THR B CA 1
ATOM 722 C C . THR B 1 13 ? -13.398 29.086 -27.003 1.00 46.84 26 THR B C 1
ATOM 723 O O . THR B 1 13 ? -13.114 28.056 -26.383 1.00 46.90 26 THR B O 1
ATOM 727 N N . LEU B 1 14 ? -14.636 29.389 -27.384 1.00 39.49 27 LEU B N 1
ATOM 728 C CA . LEU B 1 14 ? -15.788 28.526 -27.171 1.00 35.44 27 LEU B CA 1
ATOM 729 C C . LEU B 1 14 ? -16.127 27.726 -28.428 1.00 37.43 27 LEU B C 1
ATOM 730 O O . LEU B 1 14 ? -15.973 28.221 -29.547 1.00 32.95 27 LEU B O 1
ATOM 735 N N . VAL B 1 15 ? -16.575 26.483 -28.239 1.00 32.35 28 VAL B N 1
ATOM 736 C CA . VAL B 1 15 ? -16.970 25.629 -29.355 1.00 33.55 28 VAL B CA 1
ATOM 737 C C . VAL B 1 15 ? -18.408 25.170 -29.136 1.00 32.67 28 VAL B C 1
ATOM 738 O O . VAL B 1 15 ? -18.912 25.104 -28.009 1.00 28.65 28 VAL B O 1
ATOM 742 N N . ARG B 1 16 ? -19.074 24.852 -30.241 1.00 29.48 29 ARG B N 1
ATOM 743 C CA . ARG B 1 16 ? -20.448 24.351 -30.206 1.00 27.44 29 ARG B CA 1
ATOM 744 C C . ARG B 1 16 ? -20.494 22.941 -30.774 1.00 35.74 29 ARG B C 1
ATOM 745 O O . ARG B 1 16 ? -20.397 22.759 -32.002 1.00 35.46 29 ARG B O 1
ATOM 753 N N . PRO B 1 17 ? -20.609 21.917 -29.931 1.00 29.10 30 PRO B N 1
ATOM 754 C CA . PRO B 1 17 ? -20.719 20.551 -30.442 1.00 32.01 30 PRO B CA 1
ATOM 755 C C . PRO B 1 17 ? -21.946 20.380 -31.323 1.00 30.18 30 PRO B C 1
ATOM 756 O O . PRO B 1 17 ? -23.015 20.928 -31.051 1.00 30.56 30 PRO B O 1
ATOM 760 N N . LYS B 1 18 ? -21.770 19.610 -32.396 1.00 26.79 31 LYS B N 1
ATOM 761 C CA . LYS B 1 18 ? -22.876 19.227 -33.248 1.00 27.32 31 LYS B CA 1
ATOM 762 C C . LYS B 1 18 ? -23.791 18.254 -32.496 1.00 29.83 31 LYS B C 1
ATOM 763 O O . LYS B 1 18 ? -23.393 17.676 -31.478 1.00 30.04 31 LYS B O 1
ATOM 769 N N . PRO B 1 19 ? -25.021 18.041 -32.988 1.00 34.87 32 PRO B N 1
ATOM 770 C CA . PRO B 1 19 ? -26.035 17.349 -32.162 1.00 31.61 32 PRO B CA 1
ATOM 771 C C . PRO B 1 19 ? -25.644 15.965 -31.642 1.00 29.81 32 PRO B C 1
ATOM 772 O O . PRO B 1 19 ? -25.924 15.661 -30.469 1.00 29.61 32 PRO B O 1
ATOM 776 N N . LEU B 1 20 ? -25.018 15.103 -32.449 1.00 30.82 33 LEU B N 1
ATOM 777 C CA . LEU B 1 20 ? -24.683 13.770 -31.941 1.00 31.93 33 LEU B CA 1
ATOM 778 C C . LEU B 1 20 ? -23.603 13.835 -30.863 1.00 33.55 33 LEU B C 1
ATOM 779 O O . LEU B 1 20 ? -23.704 13.160 -29.830 1.00 32.61 33 LEU B O 1
ATOM 784 N N . LEU B 1 21 ? -22.541 14.611 -31.103 1.00 30.86 34 LEU B N 1
ATOM 785 C CA . LEU B 1 21 ? -21.510 14.787 -30.086 1.00 28.68 34 LEU B CA 1
ATOM 786 C C . LEU B 1 21 ? -22.100 15.373 -28.805 1.00 29.11 34 LEU B C 1
ATOM 787 O O . LEU B 1 21 ? -21.738 14.954 -27.699 1.00 30.25 34 LEU B O 1
ATOM 792 N N . LEU B 1 22 ? -23.019 16.334 -28.933 1.00 28.93 35 LEU B N 1
ATOM 793 C CA . LEU B 1 22 ? -23.629 16.936 -27.743 1.00 33.44 35 LEU B CA 1
ATOM 794 C C . LEU B 1 22 ? -24.386 15.898 -26.930 1.00 32.69 35 LEU B C 1
ATOM 795 O O . LEU B 1 22 ? -24.313 15.893 -25.694 1.00 31.36 35 LEU B O 1
ATOM 800 N N . LYS B 1 23 ? -25.104 15.000 -27.613 1.00 32.51 36 LYS B N 1
ATOM 801 C CA . LYS B 1 23 ? -25.809 13.906 -26.947 1.00 30.18 36 LYS B CA 1
ATOM 802 C C . LYS B 1 23 ? -24.866 13.031 -26.130 1.00 31.08 36 LYS B C 1
ATOM 803 O O . LYS B 1 23 ? -25.192 12.636 -25.002 1.00 35.47 36 LYS B O 1
ATOM 806 N N . LEU B 1 24 ? -23.704 12.695 -26.690 1.00 26.55 37 LEU B N 1
ATOM 807 C CA . LEU B 1 24 ? -22.727 11.901 -25.945 1.00 24.00 37 LEU B CA 1
ATOM 808 C C . LEU B 1 24 ? -22.245 12.637 -24.707 1.00 27.02 37 LEU B C 1
ATOM 809 O O . LEU B 1 24 ? -22.116 12.036 -23.632 1.00 32.71 37 LEU B O 1
ATOM 814 N N . LEU B 1 25 ? -21.934 13.929 -24.840 1.00 29.24 38 LEU B N 1
ATOM 815 C CA . LEU B 1 25 ? -21.471 14.679 -23.676 1.00 32.57 38 LEU B CA 1
ATOM 816 C C . LEU B 1 25 ? -22.563 14.766 -22.614 1.00 34.44 38 LEU B C 1
ATOM 817 O O . LEU B 1 25 ? -22.293 14.595 -21.418 1.00 31.03 38 LEU B O 1
ATOM 822 N N . LYS B 1 26 ? -23.808 14.989 -23.028 1.00 27.99 39 LYS B N 1
ATOM 823 C CA . LYS B 1 26 ? -24.873 15.093 -22.030 1.00 28.53 39 LYS B CA 1
ATOM 824 C C . LYS B 1 26 ? -25.172 13.754 -21.362 1.00 29.37 39 LYS B C 1
ATOM 825 O O . LYS B 1 26 ? -25.672 13.743 -20.233 1.00 31.35 39 LYS B O 1
ATOM 831 N N . SER B 1 27 ? -24.822 12.631 -21.994 1.00 24.41 40 SER B N 1
ATOM 832 C CA . SER B 1 27 ? -25.004 11.327 -21.357 1.00 30.75 40 SER B CA 1
ATOM 833 C C . SER B 1 27 ? -24.101 11.125 -20.140 1.00 34.02 40 SER B C 1
ATOM 834 O O . SER B 1 27 ? -24.349 10.205 -19.355 1.00 31.33 40 SER B O 1
ATOM 837 N N . VAL B 1 28 ? -23.035 11.907 -19.985 1.00 31.84 41 VAL B N 1
ATOM 838 C CA . VAL B 1 28 ? -22.2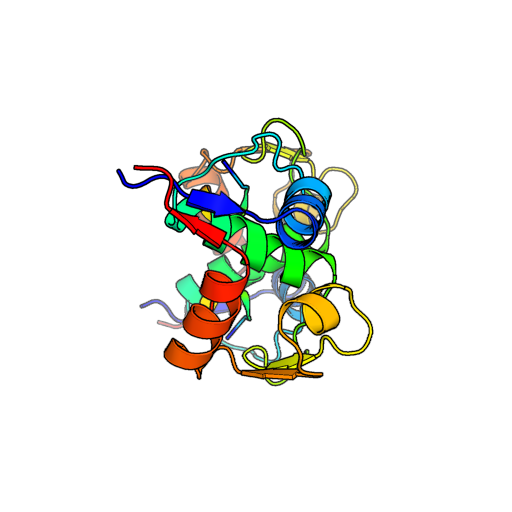22 11.809 -18.777 1.00 33.65 41 VAL B CA 1
ATOM 839 C C . VAL B 1 28 ? -22.346 13.074 -17.926 1.00 32.73 41 VAL B C 1
ATOM 840 O O . VAL B 1 28 ? -21.480 13.369 -17.109 1.00 34.39 41 VAL B O 1
ATOM 844 N N . GLY B 1 29 ? -23.436 13.811 -18.100 1.00 28.31 42 GLY B N 1
ATOM 845 C CA . GLY B 1 29 ? -23.822 14.888 -17.214 1.00 28.26 42 GLY B CA 1
ATOM 846 C C . GLY B 1 29 ? -23.469 16.279 -17.684 1.00 33.10 42 GLY B C 1
ATOM 847 O O . GLY B 1 29 ? -23.711 17.239 -16.944 1.00 32.89 42 GLY B O 1
ATOM 848 N N . ALA B 1 30 ? -22.915 16.432 -18.882 1.00 31.85 43 ALA B N 1
ATOM 849 C CA . ALA B 1 30 ? -22.741 17.783 -19.385 1.00 30.56 43 ALA B CA 1
ATOM 850 C C . ALA B 1 30 ? -24.116 18.405 -19.561 1.00 33.78 43 ALA B C 1
ATOM 851 O O . ALA B 1 30 ? -25.106 17.722 -19.831 1.00 39.46 43 ALA B O 1
ATOM 853 N N . GLN B 1 31 ? -24.186 19.701 -19.368 1.00 35.60 44 GLN B N 1
ATOM 854 C CA . GLN B 1 31 ? -25.461 20.386 -19.322 1.00 41.71 44 GLN B CA 1
ATOM 855 C C . GLN B 1 31 ? -25.612 21.463 -20.382 1.00 38.48 44 GLN B C 1
ATOM 856 O O . GLN B 1 31 ? -26.726 21.685 -20.867 1.00 39.53 44 GLN B O 1
ATOM 862 N N . LYS B 1 32 ? -24.517 22.097 -20.782 1.00 31.10 45 LYS B N 1
ATOM 863 C CA . LYS B 1 32 ? -24.497 23.250 -21.669 1.00 27.84 45 LYS B CA 1
ATOM 864 C C . LYS B 1 32 ? -24.531 22.799 -23.125 1.00 28.40 45 LYS B C 1
ATOM 865 O O . LYS B 1 32 ? -24.415 21.612 -23.447 1.00 30.84 45 LYS B O 1
ATOM 871 N N . ASP B 1 33 ? -24.655 23.778 -24.020 1.00 34.18 46 ASP B N 1
ATOM 872 C CA . ASP B 1 33 ? -24.517 23.558 -25.455 1.00 30.13 46 ASP B CA 1
ATOM 873 C C . ASP B 1 33 ? -23.201 24.075 -26.030 1.00 35.43 46 ASP B C 1
ATOM 874 O O . ASP B 1 33 ? -22.885 23.751 -27.179 1.00 30.23 46 ASP B O 1
ATOM 879 N N . THR B 1 34 ? -22.489 24.952 -25.307 1.00 27.80 47 THR B N 1
ATOM 880 C CA . THR B 1 34 ? -21.232 25.548 -25.743 1.00 29.20 47 THR B CA 1
ATOM 881 C C . THR B 1 34 ? -20.188 25.369 -24.642 1.00 33.35 47 THR B C 1
ATOM 882 O O . THR B 1 34 ? -20.505 25.463 -23.451 1.00 33.62 47 THR B O 1
ATOM 886 N N . TYR B 1 35 ? -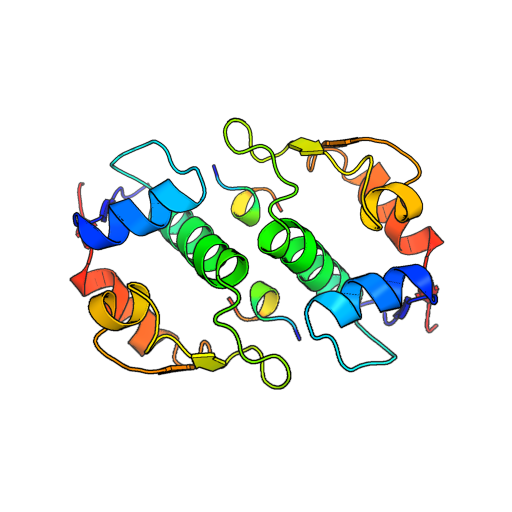18.950 25.076 -25.041 1.00 30.61 48 TYR B N 1
ATOM 887 C CA . TYR B 1 35 ? -17.897 24.684 -24.110 1.00 27.48 48 TYR B CA 1
ATOM 888 C C . TYR B 1 35 ? -16.563 25.298 -24.512 1.00 32.05 48 TYR B C 1
ATOM 889 O O . TYR B 1 35 ? -16.373 25.749 -25.643 1.00 32.38 48 TYR B O 1
ATOM 898 N N . THR B 1 36 ? -15.607 25.268 -23.590 1.00 30.79 49 THR B N 1
ATOM 899 C CA . THR B 1 36 ? -14.248 25.431 -24.068 1.00 27.72 49 THR B CA 1
ATOM 900 C C . THR B 1 36 ? -13.790 24.122 -24.694 1.00 29.67 49 THR B C 1
ATOM 901 O O . THR B 1 36 ? -14.323 23.037 -24.418 1.00 31.17 49 THR B O 1
ATOM 905 N N . MET B 1 37 ? -12.775 24.229 -25.545 1.00 35.42 50 MET B N 1
ATOM 906 C CA . MET B 1 37 ? -12.183 23.034 -26.126 1.00 37.11 50 MET B CA 1
ATOM 907 C C . MET B 1 37 ? -11.682 22.085 -25.035 1.00 32.79 50 MET B C 1
ATOM 908 O O . MET B 1 37 ? -11.848 20.866 -25.132 1.00 35.53 50 MET B O 1
ATOM 913 N N . LYS B 1 38 ? -11.059 22.625 -23.988 1.00 28.61 51 LYS B N 1
ATOM 914 C CA . LYS B 1 38 ? -10.621 21.779 -22.884 1.00 31.13 51 LYS B CA 1
ATOM 915 C C . LYS B 1 38 ? -11.801 21.033 -22.264 1.00 27.23 51 LYS B C 1
ATOM 916 O O . LYS B 1 38 ? -11.702 19.838 -21.968 1.00 36.51 51 LYS B O 1
ATOM 919 N N . GLU B 1 39 ? -12.930 21.719 -22.075 1.00 34.97 52 GLU B N 1
ATOM 920 C CA . GLU B 1 39 ? -14.111 21.088 -21.484 1.00 32.44 52 GLU B CA 1
ATOM 921 C C . GLU B 1 39 ? -14.607 19.913 -22.325 1.00 39.15 52 GLU B C 1
ATOM 922 O O . GLU B 1 39 ? -14.877 18.826 -21.798 1.00 32.82 52 GLU B O 1
ATOM 928 N N . VAL B 1 40 ? -14.758 20.113 -23.637 1.00 31.10 53 VAL B N 1
ATOM 929 C CA . VAL B 1 40 ? -15.271 19.024 -24.469 1.00 22.28 53 VAL B CA 1
ATOM 930 C C . VAL B 1 40 ? -14.348 17.816 -24.412 1.00 26.41 53 VAL B C 1
ATOM 931 O O . VAL B 1 40 ? -14.815 16.673 -24.321 1.00 30.69 53 VAL B O 1
ATOM 935 N N . LEU B 1 41 ? -13.026 18.042 -24.456 1.00 29.56 54 LEU B N 1
ATOM 936 C CA . LEU B 1 41 ? -12.095 16.922 -24.441 1.00 28.35 54 LEU B CA 1
ATOM 937 C C . LEU B 1 41 ? -12.208 16.148 -23.140 1.00 24.69 54 LEU B C 1
ATOM 938 O O . LEU B 1 41 ? -12.176 14.908 -23.142 1.00 26.20 54 LEU B O 1
ATOM 943 N N . PHE B 1 42 ? -12.357 16.857 -22.015 1.00 25.82 55 PHE B N 1
ATOM 944 C CA . PHE B 1 42 ? -12.500 16.154 -20.749 1.00 28.56 55 PHE B CA 1
ATOM 945 C C . PHE B 1 42 ? -13.812 15.386 -20.699 1.00 26.06 55 PHE B C 1
ATOM 946 O O . PHE B 1 42 ? -13.839 14.222 -20.278 1.00 26.06 55 PHE B O 1
ATOM 954 N N . TYR B 1 43 ? -14.914 16.007 -21.139 1.00 24.67 56 TYR B N 1
ATOM 955 C CA . TYR B 1 43 ? -16.186 15.290 -21.177 1.00 24.25 56 TYR B CA 1
ATOM 956 C C . TYR B 1 43 ? -16.122 14.086 -22.112 1.00 28.60 56 TYR B C 1
ATOM 957 O O . TYR B 1 43 ? -16.684 13.024 -21.809 1.00 27.46 56 TYR B O 1
ATOM 966 N N . LEU B 1 44 ? -15.453 14.234 -23.261 1.00 27.66 57 LEU B N 1
ATOM 967 C CA . LEU B 1 44 ? -15.375 13.129 -24.213 1.00 27.67 57 LEU B CA 1
ATOM 968 C C . LEU B 1 44 ? -14.567 11.960 -23.659 1.00 25.27 57 LEU B C 1
ATOM 969 O O . LEU B 1 44 ? -14.950 10.795 -23.841 1.00 25.92 57 LEU B O 1
ATOM 974 N N . GLY B 1 45 ? -13.437 12.241 -23.011 1.00 26.71 58 GLY B N 1
ATOM 975 C CA . GLY B 1 45 ? -12.705 11.172 -22.352 1.00 24.41 58 GLY B CA 1
ATOM 976 C C . GLY B 1 45 ? -13.538 10.498 -21.281 1.00 24.06 58 GLY B C 1
ATOM 977 O O . GLY B 1 45 ? -13.536 9.273 -21.156 1.00 25.86 58 GLY B O 1
ATOM 978 N N . GLN B 1 46 ? -14.267 11.293 -20.497 1.00 24.60 59 GLN B N 1
ATOM 979 C CA . GLN B 1 46 ? -15.161 10.731 -19.485 1.00 25.26 59 GLN B CA 1
ATOM 980 C C . GLN B 1 46 ? -16.198 9.814 -20.118 1.00 25.56 59 GLN B C 1
ATOM 981 O O . GLN B 1 46 ? -16.494 8.732 -19.589 1.00 27.52 59 GLN B O 1
ATOM 987 N N . TYR B 1 47 ? -16.742 10.218 -21.269 1.00 25.42 60 TYR B N 1
ATOM 988 C CA . TYR B 1 47 ? -17.703 9.383 -21.980 1.00 25.19 60 TYR B CA 1
ATOM 989 C C . TYR B 1 47 ? -17.095 8.038 -22.357 1.00 31.23 60 TYR B C 1
ATOM 990 O O . TYR B 1 47 ? -17.693 6.983 -22.113 1.00 25.01 60 TYR B O 1
ATOM 999 N N . ILE B 1 48 ? -15.889 8.059 -22.928 1.00 26.49 61 ILE B N 1
ATOM 1000 C CA . ILE B 1 48 ? -15.232 6.822 -23.345 1.00 27.85 61 ILE B CA 1
ATOM 1001 C C . ILE B 1 48 ? -15.050 5.891 -22.154 1.00 30.95 61 ILE B C 1
ATOM 1002 O O . ILE B 1 48 ? -15.204 4.666 -22.270 1.00 29.15 61 ILE B O 1
ATOM 1007 N N . MET B 1 49 ? -14.739 6.455 -20.987 1.00 23.20 62 MET B N 1
ATOM 1008 C CA . MET B 1 49 ? -14.570 5.627 -19.800 1.00 24.65 62 MET B CA 1
ATOM 1009 C C . MET B 1 49 ? -15.910 5.084 -19.292 1.00 27.43 62 MET B C 1
ATOM 1010 O O . MET B 1 49 ? -15.986 3.929 -18.857 1.00 33.82 62 MET B O 1
ATOM 1015 N N . THR B 1 50 ? -16.969 5.897 -19.303 1.00 29.93 63 THR B N 1
ATOM 1016 C CA . THR B 1 50 ? -18.270 5.401 -18.838 1.00 29.83 63 THR B CA 1
ATOM 1017 C C . THR B 1 50 ? -18.792 4.256 -19.708 1.00 33.80 63 THR B C 1
ATOM 1018 O O . THR B 1 50 ? -19.435 3.332 -19.202 1.00 33.91 63 THR B O 1
ATOM 1022 N N . LYS B 1 51 ? -18.541 4.294 -21.012 1.00 30.78 64 LYS B N 1
ATOM 1023 C CA . LYS B 1 51 ? -18.951 3.195 -21.883 1.00 29.07 64 LYS B CA 1
ATOM 1024 C C . LYS B 1 51 ? -17.897 2.094 -21.967 1.00 34.37 64 LYS B C 1
ATOM 1025 O O . LYS B 1 51 ? -18.102 1.110 -22.690 1.00 32.19 64 LYS B O 1
ATOM 1031 N N . ARG B 1 52 ? -16.771 2.248 -21.265 1.00 33.63 65 ARG B N 1
ATOM 1032 C CA . ARG B 1 52 ? -15.672 1.270 -21.278 1.00 33.21 65 ARG B CA 1
ATOM 1033 C C . ARG B 1 52 ? -15.259 0.871 -22.692 1.00 23.54 65 ARG B C 1
ATOM 1034 O O . ARG B 1 52 ? -15.053 -0.304 -22.996 1.00 36.09 65 ARG B O 1
ATOM 1042 N N . LEU B 1 53 ? -15.099 1.864 -23.561 1.00 25.18 66 LEU B N 1
ATOM 1043 C CA . LEU B 1 53 ? -14.668 1.579 -24.922 1.00 27.85 66 LEU B CA 1
ATOM 1044 C C . LEU B 1 53 ? -13.166 1.322 -25.028 1.00 28.18 66 LEU B C 1
ATOM 1045 O O . LEU B 1 53 ? -12.702 0.872 -26.081 1.00 33.79 66 LEU B O 1
ATOM 1050 N N . TYR B 1 54 ? -12.400 1.580 -23.972 1.00 30.30 67 TYR B N 1
ATOM 1051 C CA . TYR B 1 54 ? -10.964 1.343 -24.029 1.00 28.30 67 TYR B CA 1
ATOM 1052 C C . TYR B 1 54 ? -10.659 -0.146 -23.884 1.00 30.42 67 TYR B C 1
ATOM 1053 O O . TYR B 1 54 ? -11.336 -0.871 -23.149 1.00 32.24 67 TYR B O 1
ATOM 1062 N N . ASP B 1 55 ? -9.632 -0.598 -24.601 1.00 28.70 68 ASP B N 1
ATOM 1063 C CA . ASP B 1 55 ? -9.179 -1.976 -24.496 1.00 33.95 68 ASP B CA 1
ATOM 1064 C C . ASP B 1 55 ? -8.549 -2.190 -23.125 1.00 37.19 68 ASP B C 1
ATOM 1065 O O . ASP B 1 55 ? -7.823 -1.324 -22.624 1.00 36.89 68 ASP B O 1
ATOM 1070 N N . GLU B 1 56 ? -8.833 -3.340 -22.505 1.00 33.09 69 GLU B N 1
ATOM 1071 C CA . GLU B 1 56 ? -8.379 -3.538 -21.125 1.00 39.94 69 GLU B CA 1
ATOM 1072 C C . GLU B 1 56 ? -6.858 -3.685 -21.016 1.00 38.54 69 GLU B C 1
ATOM 1073 O O . GLU B 1 56 ? -6.272 -3.264 -20.015 1.00 42.25 69 GLU B O 1
ATOM 1076 N N . LYS B 1 57 ? -6.194 -4.257 -22.025 1.00 35.87 70 LYS B N 1
ATOM 1077 C CA . LYS B 1 57 ? -4.751 -4.466 -21.941 1.00 40.18 70 LYS B CA 1
ATOM 1078 C C . LYS B 1 57 ? -3.939 -3.319 -22.536 1.00 45.03 70 LYS B C 1
ATOM 1079 O O . LYS B 1 57 ? -2.927 -2.914 -21.956 1.00 47.93 70 LYS B O 1
ATOM 1083 N N . GLN B 1 58 ? -4.336 -2.793 -23.690 1.00 39.08 71 GLN B N 1
ATOM 1084 C CA . GLN B 1 58 ? -3.604 -1.702 -24.333 1.00 34.68 71 GLN B CA 1
ATOM 1085 C C . GLN B 1 58 ? -4.544 -0.501 -24.333 1.00 32.81 71 GLN B C 1
ATOM 1086 O O . GLN B 1 58 ? -5.253 -0.252 -25.313 1.00 37.19 71 GLN B O 1
ATOM 1090 N N . GLN B 1 59 ? -4.535 0.260 -23.233 1.00 30.62 72 GLN B N 1
ATOM 1091 C CA . GLN B 1 59 ? -5.636 1.186 -22.994 1.00 31.11 72 GLN B CA 1
ATOM 1092 C C . GLN B 1 59 ? -5.581 2.444 -23.849 1.00 33.83 72 GLN B C 1
ATOM 1093 O O . GLN B 1 59 ? -6.494 3.268 -23.756 1.00 30.65 72 GLN B O 1
ATOM 1099 N N . HIS B 1 60 ? -4.565 2.614 -24.695 1.00 32.58 73 HIS B N 1
ATOM 1100 C CA . HIS B 1 60 ? -4.650 3.688 -25.675 1.00 33.83 73 HIS B CA 1
ATOM 1101 C C . HIS B 1 60 ? -5.530 3.314 -26.862 1.00 31.71 73 HIS B C 1
ATOM 1102 O O . HIS B 1 60 ? -5.829 4.177 -27.696 1.00 33.06 73 HIS B O 1
ATOM 1109 N N . ILE B 1 61 ? -5.950 2.058 -26.965 1.00 32.25 74 ILE B N 1
ATOM 1110 C CA . ILE B 1 61 ? -6.802 1.625 -28.063 1.00 31.21 74 ILE B CA 1
ATOM 1111 C C . ILE B 1 61 ? -8.254 1.741 -27.626 1.00 36.31 74 ILE B C 1
ATOM 1112 O O . ILE B 1 61 ? -8.621 1.282 -26.537 1.00 36.08 74 ILE B O 1
ATOM 1117 N N . VAL B 1 62 ? -9.076 2.363 -28.472 1.00 36.34 75 VAL B N 1
ATOM 1118 C CA . VAL B 1 62 ? -10.511 2.518 -28.248 1.00 33.18 75 VAL B CA 1
ATOM 1119 C C . VAL B 1 62 ? -11.258 1.762 -29.334 1.00 35.87 75 VAL B C 1
ATOM 1120 O O . VAL B 1 62 ? -11.057 2.025 -30.525 1.00 35.81 75 VAL B O 1
ATOM 1124 N N . TYR B 1 63 ? -12.139 0.852 -28.924 1.00 35.79 76 TYR B N 1
ATOM 1125 C CA . TYR B 1 63 ? -13.028 0.144 -29.838 1.00 41.03 76 TYR B CA 1
ATOM 1126 C C . TYR B 1 63 ? -14.424 0.746 -29.731 1.00 44.24 76 TYR B C 1
ATOM 1127 O O . TYR B 1 63 ? -15.066 0.670 -28.675 1.00 36.57 76 TYR B O 1
ATOM 1136 N N . CYS B 1 64 ? -14.901 1.337 -30.827 1.00 39.90 77 CYS B N 1
ATOM 1137 C CA . CYS B 1 64 ? -16.145 2.091 -30.778 1.00 34.43 77 CYS B CA 1
ATOM 1138 C C . CYS B 1 64 ? -17.127 1.688 -31.872 1.00 38.35 77 CYS B C 1
ATOM 1139 O O . CYS B 1 64 ? -18.090 2.421 -32.122 1.00 35.61 77 CYS B O 1
ATOM 1142 N N . SER B 1 65 ? -16.923 0.534 -32.519 1.00 38.76 78 SER B N 1
ATOM 1143 C CA . SER B 1 65 ? -17.832 0.140 -33.594 1.00 44.47 78 SER B CA 1
ATOM 1144 C C . SER B 1 65 ? -19.223 -0.152 -33.052 1.00 42.50 78 SER B C 1
ATOM 1145 O O . SER B 1 65 ? -20.214 -0.016 -33.777 1.00 43.93 78 SER B O 1
ATOM 1148 N N . ASN B 1 66 ? -19.319 -0.539 -31.782 1.00 42.01 79 ASN B N 1
ATOM 1149 C CA . ASN B 1 66 ? -20.602 -0.822 -31.159 1.00 45.00 79 ASN B CA 1
ATOM 1150 C C . ASN B 1 66 ? -21.131 0.359 -30.353 1.00 48.67 79 ASN B C 1
ATOM 1151 O O . ASN B 1 66 ? -21.947 0.169 -29.448 1.00 51.37 79 ASN B O 1
ATOM 1156 N N . ASP B 1 67 ? -20.693 1.576 -30.675 1.00 42.49 80 ASP B N 1
ATOM 1157 C CA . ASP B 1 67 ? -21.071 2.763 -29.925 1.00 38.37 80 ASP B CA 1
ATOM 1158 C C . ASP B 1 67 ? -21.347 3.902 -30.895 1.00 41.81 80 ASP B C 1
ATOM 1159 O O . ASP B 1 67 ? -20.768 3.962 -31.986 1.00 35.92 80 ASP B O 1
ATOM 1164 N N . LEU B 1 68 ? -22.230 4.815 -30.473 1.00 40.91 81 LEU B N 1
ATOM 1165 C CA . LEU B 1 68 ? -22.467 6.053 -31.212 1.00 43.36 81 LEU B CA 1
ATOM 1166 C C . LEU B 1 68 ? -21.169 6.800 -31.522 1.00 42.70 81 LEU B C 1
ATOM 1167 O O . LEU B 1 68 ? -21.094 7.536 -32.512 1.00 37.62 81 LEU B O 1
ATOM 1172 N N . LEU B 1 69 ? -20.158 6.666 -30.665 1.00 30.93 82 LEU B N 1
ATOM 1173 C CA . LEU B 1 69 ? -18.888 7.341 -30.926 1.00 30.46 82 LEU B CA 1
ATOM 1174 C C . LEU B 1 69 ? -18.285 6.903 -32.257 1.00 30.26 82 LEU B C 1
ATOM 1175 O O . LEU B 1 69 ? -17.646 7.704 -32.950 1.00 40.75 82 LEU B O 1
ATOM 1180 N N . GLY B 1 70 ? -18.449 5.630 -32.616 1.00 33.16 83 GLY B N 1
ATOM 1181 C CA . GLY B 1 70 ? -17.963 5.163 -33.908 1.00 35.29 83 GLY B CA 1
ATOM 1182 C C . GLY B 1 70 ? -18.685 5.809 -35.074 1.00 42.81 83 GLY B C 1
ATOM 1183 O O . GLY B 1 70 ? -18.068 6.157 -36.086 1.00 40.98 83 GLY B O 1
ATOM 1184 N N . ASP B 1 71 ? -20.001 5.981 -34.954 1.00 47.30 84 ASP B N 1
ATOM 1185 C CA . ASP B 1 71 ? -20.724 6.738 -35.968 1.00 49.57 84 ASP B CA 1
ATOM 1186 C C . ASP B 1 71 ? -20.197 8.165 -36.031 1.00 44.23 84 ASP B C 1
ATOM 1187 O O . ASP B 1 71 ? -19.978 8.712 -37.117 1.00 51.42 84 ASP B O 1
ATOM 1192 N N . LEU B 1 72 ? -19.966 8.769 -34.867 1.00 35.96 85 LEU B N 1
ATOM 1193 C CA . LEU B 1 72 ? -19.443 10.130 -34.798 1.00 39.78 85 LEU B CA 1
ATOM 1194 C C . LEU B 1 72 ? -18.085 10.254 -35.487 1.00 41.98 85 LEU B C 1
ATOM 1195 O O . LEU B 1 72 ? -17.874 11.141 -36.321 1.00 48.25 85 LEU B O 1
ATOM 1200 N N . PHE B 1 73 ? -17.153 9.364 -35.162 1.00 31.78 86 PHE B N 1
ATOM 1201 C CA . PHE B 1 73 ? -15.796 9.471 -35.680 1.00 37.92 86 PHE B CA 1
ATOM 1202 C C . PHE B 1 73 ? -15.613 8.795 -37.030 1.00 44.46 86 PHE B C 1
ATOM 1203 O O . PHE B 1 73 ? -14.617 9.072 -37.710 1.00 46.61 86 PHE B O 1
ATOM 1211 N N . GLY B 1 74 ? -16.553 7.941 -37.433 1.00 40.95 87 GLY B N 1
ATOM 1212 C CA . GLY B 1 74 ? -16.492 7.252 -38.710 1.00 40.84 87 GLY B CA 1
ATOM 1213 C C . GLY B 1 74 ? -15.491 6.121 -38.806 1.00 46.13 87 GLY B C 1
ATOM 1214 O O . GLY B 1 74 ? -14.986 5.847 -39.899 1.00 53.40 87 GLY B O 1
ATOM 1215 N N . ALA B 1 75 ? -15.223 5.424 -37.702 1.00 43.68 88 ALA B N 1
ATOM 1216 C CA . ALA B 1 75 ? -14.245 4.348 -37.670 1.00 46.11 88 ALA B CA 1
ATOM 1217 C C . ALA B 1 75 ? -14.611 3.381 -36.557 1.00 45.94 88 ALA B C 1
ATOM 1218 O O . ALA B 1 75 ? -15.206 3.793 -35.557 1.00 41.88 88 ALA B O 1
ATOM 1220 N N . PRO B 1 76 ? -14.243 2.102 -36.688 1.00 42.77 89 PRO B N 1
ATOM 1221 C CA . PRO B 1 76 ? -14.567 1.141 -35.624 1.00 42.29 89 PRO B CA 1
ATOM 1222 C C . PRO B 1 76 ? -13.608 1.205 -34.447 1.00 42.31 89 PRO B C 1
ATOM 1223 O O . PRO B 1 76 ? -13.925 0.657 -33.378 1.00 38.27 89 PRO B O 1
ATOM 1227 N N . SER B 1 77 ? -12.453 1.849 -34.604 1.00 41.58 90 SER B N 1
ATOM 1228 C CA . SER B 1 77 ? -11.439 1.859 -33.554 1.00 41.60 90 SER B CA 1
ATOM 1229 C C . SER B 1 77 ? -10.440 2.965 -33.860 1.00 46.53 90 SER B C 1
ATOM 1230 O O . SER B 1 77 ? -10.348 3.444 -34.994 1.00 42.11 90 SER B O 1
ATOM 1233 N N . PHE B 1 78 ? -9.696 3.371 -32.831 1.00 33.40 91 PHE B N 1
ATOM 1234 C CA . PHE B 1 78 ? -8.610 4.331 -33.001 1.00 38.30 91 PHE B CA 1
ATOM 1235 C C . PHE B 1 78 ? -7.673 4.234 -31.805 1.00 39.09 91 PHE B C 1
ATOM 1236 O O . PHE B 1 78 ? -8.035 3.704 -30.751 1.00 34.51 91 PHE B O 1
ATOM 1244 N N . SER B 1 79 ? -6.459 4.749 -31.979 1.00 37.38 92 SER B N 1
ATOM 1245 C CA . SER B 1 79 ? -5.490 4.817 -30.895 1.00 30.97 92 SER B CA 1
ATOM 1246 C C . SER B 1 79 ? -5.383 6.247 -30.397 1.00 34.24 92 SER B C 1
ATOM 1247 O O . SER B 1 79 ? -5.252 7.179 -31.196 1.00 37.27 92 SER B O 1
ATOM 1250 N N . VAL B 1 80 ? -5.397 6.406 -29.071 1.00 33.80 93 VAL B N 1
ATOM 1251 C CA . VAL B 1 80 ? -5.181 7.703 -28.453 1.00 35.65 93 VAL B CA 1
ATOM 1252 C C . VAL B 1 80 ? -3.814 8.257 -28.815 1.00 35.96 93 VAL B C 1
ATOM 1253 O O . VAL B 1 80 ? -3.598 9.472 -28.756 1.00 39.02 93 VAL B O 1
ATOM 1257 N N . LYS B 1 81 ? -2.883 7.396 -29.225 1.00 33.98 94 LYS B N 1
ATOM 1258 C CA . LYS B 1 81 ? -1.565 7.890 -29.602 1.00 41.26 94 LYS B CA 1
ATOM 1259 C C . LYS B 1 81 ? -1.603 8.675 -30.908 1.00 47.92 94 LYS B C 1
ATOM 1260 O O . LYS B 1 81 ? -0.671 9.440 -31.190 1.00 51.56 94 LYS B O 1
ATOM 1266 N N . GLU B 1 82 ? -2.651 8.500 -31.713 1.00 40.49 95 GLU B N 1
ATOM 1267 C CA . GLU B 1 82 ? -2.797 9.230 -32.973 1.00 38.81 95 GLU B CA 1
ATOM 1268 C C . GLU B 1 82 ? -3.488 10.563 -32.691 1.00 43.98 95 GLU B C 1
ATOM 1269 O O . GLU B 1 82 ? -4.628 10.809 -33.093 1.00 45.59 95 GLU B O 1
ATOM 1275 N N . HIS B 1 83 ? -2.762 11.428 -31.975 1.00 42.87 96 HIS B N 1
ATOM 1276 C CA . HIS B 1 83 ? -3.337 12.672 -31.458 1.00 46.85 96 HIS B CA 1
ATOM 1277 C C . HIS B 1 83 ? -3.975 13.503 -32.563 1.00 40.70 96 HIS B C 1
ATOM 1278 O O . HIS B 1 83 ? -5.134 13.920 -32.454 1.00 39.38 96 HIS B O 1
ATOM 1285 N N . ARG B 1 84 ? -3.229 13.744 -33.640 1.00 38.55 97 ARG B N 1
ATOM 1286 C CA . ARG B 1 84 ? -3.720 14.590 -34.721 1.00 39.21 97 ARG B CA 1
ATOM 1287 C C . ARG B 1 84 ? -4.995 14.027 -35.342 1.00 39.38 97 ARG B C 1
ATOM 1288 O O . ARG B 1 84 ? -5.937 14.779 -35.627 1.00 34.49 97 ARG B O 1
ATOM 1290 N N . LYS B 1 85 ? -5.037 12.710 -35.574 1.00 38.96 98 LYS B N 1
ATOM 1291 C CA . LYS B 1 85 ? -6.209 12.099 -36.201 1.00 38.02 98 LYS B CA 1
ATOM 1292 C C . LYS B 1 85 ? -7.440 12.238 -35.320 1.00 35.91 98 LYS B C 1
ATOM 1293 O O . LYS B 1 85 ? -8.559 12.420 -35.820 1.00 32.48 98 LYS B O 1
ATOM 1295 N N . ILE B 1 86 ? -7.265 12.133 -34.001 1.00 31.91 99 ILE B N 1
ATOM 1296 C CA . ILE B 1 86 ? -8.426 12.256 -33.128 1.00 29.81 99 ILE B CA 1
ATOM 1297 C C . ILE B 1 86 ? -8.957 13.679 -33.164 1.00 29.62 99 ILE B C 1
ATOM 1298 O O . ILE B 1 86 ? -10.174 13.899 -33.255 1.00 30.90 99 ILE B O 1
ATOM 1303 N N . TYR B 1 87 ? -8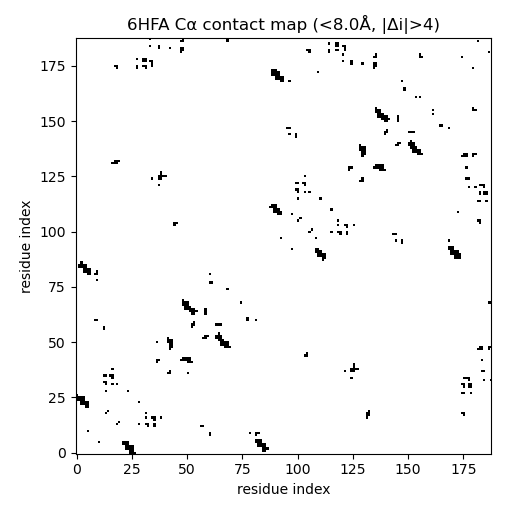.052 14.665 -33.126 1.00 27.63 100 TYR B N 1
ATOM 1304 C CA . TYR B 1 87 ? -8.463 16.065 -33.206 1.00 27.30 100 TYR B CA 1
ATOM 1305 C C . TYR B 1 87 ? -9.212 16.350 -34.500 1.00 29.82 100 TYR B C 1
ATOM 1306 O O . TYR B 1 87 ? -10.214 17.075 -34.500 1.00 29.51 100 TYR B O 1
ATOM 1315 N N . THR B 1 88 ? -8.718 15.818 -35.614 1.00 33.96 101 THR B N 1
ATOM 1316 C CA . THR B 1 88 ? -9.396 16.003 -36.889 1.00 31.10 101 THR B CA 1
ATOM 1317 C C . THR B 1 88 ? -10.822 15.476 -36.827 1.00 31.97 101 THR B C 1
ATOM 1318 O O . THR B 1 88 ? -11.762 16.135 -37.292 1.00 32.34 101 THR B O 1
ATOM 1322 N N . MET B 1 89 ? -11.008 14.275 -36.268 1.00 33.98 102 MET B N 1
ATOM 1323 C CA . MET B 1 89 ? -12.357 13.719 -36.188 1.00 30.06 102 MET B CA 1
ATOM 1324 C C . MET B 1 89 ? -13.243 14.567 -35.286 1.00 32.40 102 MET B C 1
ATOM 1325 O O . MET B 1 89 ? -14.399 14.833 -35.619 1.00 33.76 102 MET B O 1
ATOM 1330 N N . ILE B 1 90 ? -12.699 15.041 -34.162 1.00 30.12 103 ILE B N 1
ATOM 1331 C CA . ILE B 1 90 ? -13.477 15.885 -33.260 1.00 31.32 103 ILE B CA 1
ATOM 1332 C C . ILE B 1 90 ? -13.892 17.179 -33.949 1.00 33.47 103 ILE B C 1
ATOM 1333 O O . ILE B 1 90 ? -15.030 17.642 -33.789 1.00 28.34 103 ILE B O 1
ATOM 1338 N N . TYR B 1 91 ? -12.973 17.806 -34.694 1.00 29.29 104 TYR B N 1
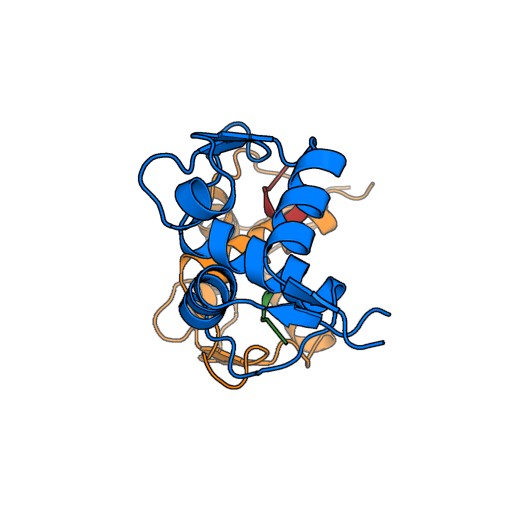ATOM 1339 C CA . TYR B 1 91 ? -13.289 19.083 -35.333 1.00 29.70 104 TYR B CA 1
ATOM 1340 C C . TYR B 1 91 ? -14.405 18.944 -36.361 1.00 34.77 104 TYR B C 1
ATOM 1341 O O . TYR B 1 91 ? -15.100 19.922 -36.656 1.00 38.31 104 TYR B O 1
ATOM 1350 N N . ARG B 1 92 ? -14.553 17.765 -36.961 1.00 31.47 105 ARG B N 1
ATOM 1351 C CA . ARG B 1 92 ? -15.676 17.528 -37.852 1.00 32.74 105 ARG B CA 1
ATOM 1352 C C . ARG B 1 92 ? -17.002 17.531 -37.110 1.00 33.18 105 ARG B C 1
ATOM 1353 O O . ARG B 1 92 ? -18.059 17.595 -37.749 1.00 33.27 105 ARG B O 1
ATOM 1361 N N . ASN B 1 93 ? -16.976 17.468 -35.778 1.00 33.33 106 ASN B N 1
ATOM 1362 C CA . ASN B 1 93 ? -18.197 17.386 -34.988 1.00 31.47 106 ASN B CA 1
ATOM 1363 C C . ASN B 1 93 ? -18.360 18.594 -34.074 1.00 32.24 106 ASN B C 1
ATOM 1364 O O . ASN B 1 93 ? -19.187 18.567 -33.150 1.00 32.79 106 ASN B O 1
ATOM 1369 N N . LEU B 1 94 ? -17.641 19.679 -34.364 1.00 32.48 107 LEU B N 1
ATOM 1370 C CA . LEU B 1 94 ? -17.692 20.906 -33.582 1.00 42.01 107 LEU B CA 1
ATOM 1371 C C . LEU B 1 94 ? -17.684 22.097 -34.519 1.00 40.12 107 LEU B C 1
ATOM 1372 O O . LEU B 1 94 ? -17.106 22.045 -35.608 1.00 38.38 107 LEU B O 1
ATOM 1377 N N . VAL B 1 95 ? -18.273 23.190 -34.051 1.00 34.22 108 VAL B N 1
ATOM 1378 C CA . VAL B 1 95 ? -18.179 24.494 -34.698 1.00 40.55 108 VAL B CA 1
ATOM 1379 C C . VAL B 1 95 ? -17.594 25.485 -33.701 1.00 43.46 108 VAL B C 1
ATOM 1380 O O . VAL B 1 95 ? -18.031 25.533 -32.544 1.00 40.15 108 VAL B O 1
ATOM 1384 N N . VAL B 1 96 ? -16.605 26.271 -34.139 1.00 38.75 109 VAL B N 1
ATOM 1385 C CA . VAL B 1 96 ? -16.061 27.310 -33.268 1.00 39.83 109 VAL B CA 1
ATOM 1386 C C . VAL B 1 96 ? -17.074 28.442 -33.155 1.00 41.55 109 VAL B C 1
ATOM 1387 O O . VAL B 1 96 ? -17.642 28.891 -34.160 1.00 35.22 109 VAL B O 1
ATOM 1391 N N . VAL B 1 97 ? -17.280 28.929 -31.933 1.00 39.88 110 VAL B N 1
ATOM 1392 C CA . VAL B 1 97 ? -18.280 29.962 -31.654 1.00 38.32 110 VAL B CA 1
ATOM 1393 C C . VAL B 1 97 ? -17.714 31.361 -31.816 1.00 44.67 110 VAL B C 1
ATOM 1394 O O . VAL B 1 97 ? -18.304 32.202 -32.499 1.00 50.75 110 VAL B O 1
ATOM 1398 N N . ASN B 1 98 ? -16.593 31.645 -31.166 1.00 52.50 111 ASN B N 1
ATOM 1399 C CA . ASN B 1 98 ? -16.005 32.974 -31.214 1.00 68.53 111 ASN B CA 1
ATOM 1400 C C . ASN B 1 98 ? -14.558 32.905 -31.680 1.00 81.74 111 ASN B C 1
ATOM 1401 O O . ASN B 1 98 ? -13.990 33.901 -32.126 1.00 87.14 111 ASN B O 1
ATOM 1407 N N . THR C 2 1 ? -0.549 1.745 -17.723 1.00 47.31 17 THR C N 1
ATOM 1408 C CA . THR C 2 1 ? -0.935 3.094 -18.116 1.00 42.63 17 THR C CA 1
ATOM 1409 C C . THR C 2 1 ? -2.390 3.101 -18.553 1.00 37.18 17 THR C C 1
ATOM 1410 O O . THR C 2 1 ? -2.763 2.477 -19.545 1.00 35.22 17 THR C O 1
ATOM 1414 N N . SER C 2 2 ? -3.205 3.820 -17.791 1.00 32.28 18 SER C N 1
ATOM 1415 C CA . SER C 2 2 ? -4.635 3.862 -18.019 1.00 26.69 18 SER C CA 1
ATOM 1416 C C . SER C 2 2 ? -4.979 4.685 -19.255 1.00 26.89 18 SER C C 1
ATOM 1417 O O . SER C 2 2 ? -4.223 5.562 -19.691 1.00 28.38 18 SER C O 1
ATOM 1420 N N . PHE C 2 3 ? -6.162 4.404 -19.813 1.00 27.02 19 PHE C N 1
ATOM 1421 C CA . PHE C 2 3 ? -6.724 5.297 -20.820 1.00 24.65 19 PHE C CA 1
ATOM 1422 C C . PHE C 2 3 ? -6.777 6.732 -20.308 1.00 29.35 19 PHE C C 1
ATOM 1423 O O . PHE C 2 3 ? -6.495 7.683 -21.048 1.00 27.76 19 PHE C O 1
ATOM 1431 N N . ALA C 2 4 ? -7.135 6.911 -19.040 1.00 27.62 20 ALA C N 1
ATOM 1432 C CA . ALA C 2 4 ? -7.222 8.259 -18.495 1.00 26.49 20 ALA C CA 1
ATOM 1433 C C . ALA C 2 4 ? -5.895 8.992 -18.619 1.00 25.94 20 ALA C C 1
ATOM 1434 O O . ALA C 2 4 ? -5.872 10.182 -18.959 1.00 28.96 20 ALA C O 1
ATOM 1436 N N . GLU C 2 5 ? -4.774 8.297 -18.373 1.00 31.30 21 GLU C N 1
ATOM 1437 C CA . GLU C 2 5 ? -3.469 8.940 -18.487 1.00 28.15 21 GLU C CA 1
ATOM 1438 C C . GLU C 2 5 ? -3.101 9.200 -19.944 1.00 36.66 21 GLU C C 1
ATOM 1439 O O . GLU C 2 5 ? -2.528 10.247 -20.270 1.00 33.28 21 GLU C O 1
ATOM 1445 N N . TYR C 2 6 ? -3.424 8.263 -20.838 1.00 32.65 22 TYR C N 1
ATOM 1446 C CA . TYR C 2 6 ? -3.170 8.501 -22.260 1.00 29.56 22 TYR C CA 1
ATOM 1447 C C . TYR C 2 6 ? -3.968 9.694 -22.754 1.00 31.98 22 TYR C C 1
ATOM 1448 O O . TYR C 2 6 ? -3.452 10.528 -23.515 1.00 34.59 22 TYR C O 1
ATOM 1457 N N . TRP C 2 7 ? -5.235 9.791 -22.342 1.00 28.42 23 TRP C N 1
ATOM 1458 C CA . TRP C 2 7 ? -6.098 10.837 -22.857 1.00 30.65 23 TRP C CA 1
ATOM 1459 C C . TRP C 2 7 ? -5.609 12.196 -22.350 1.00 39.11 23 TRP C C 1
ATOM 1460 O O . TRP C 2 7 ? -5.754 13.207 -23.047 1.00 33.13 23 TRP C O 1
ATOM 1495 N N . THR D 2 1 ? -18.484 21.615 -15.651 1.00 53.37 17 THR D N 1
ATOM 1496 C CA . THR D 2 1 ? -17.156 21.082 -15.354 1.00 41.57 17 THR D CA 1
ATOM 1497 C C . THR D 2 1 ? -17.230 19.614 -14.978 1.00 32.31 17 THR D C 1
ATOM 1498 O O . THR D 2 1 ? -17.839 19.244 -13.976 1.00 36.84 17 THR D O 1
ATOM 1502 N N . SER D 2 2 ? -16.622 18.785 -15.819 1.00 32.06 18 SER D N 1
ATOM 1503 C CA . SER D 2 2 ? -16.661 17.341 -15.666 1.00 24.41 18 SER D CA 1
ATOM 1504 C C . SER D 2 2 ? -15.793 16.892 -14.493 1.00 25.51 18 SER D C 1
ATOM 1505 O O . SER D 2 2 ? -14.837 17.565 -14.097 1.00 27.13 18 SER D O 1
ATOM 1508 N N . PHE D 2 3 ? -16.124 15.713 -13.964 1.00 24.59 19 PHE D N 1
ATOM 1509 C CA . PHE D 2 3 ? -15.247 15.048 -13.012 1.00 23.36 19 PHE D CA 1
ATOM 1510 C C . PHE D 2 3 ? -13.835 14.903 -13.577 1.00 27.43 19 PHE D C 1
ATOM 1511 O O . PHE D 2 3 ? -12.850 15.120 -12.869 1.00 29.79 19 PHE D O 1
ATOM 1519 N N . ALA D 2 4 ? -13.719 14.545 -14.863 1.00 22.92 20 ALA D N 1
ATOM 1520 C CA . ALA D 2 4 ? -12.403 14.390 -15.469 1.00 24.77 20 ALA D CA 1
ATOM 1521 C C . ALA D 2 4 ? -11.591 15.677 -15.369 1.00 26.28 20 ALA D C 1
ATOM 1522 O O . ALA D 2 4 ? -10.397 15.642 -15.049 1.00 26.96 20 ALA D O 1
ATOM 1524 N N . GLU D 2 5 ? -12.235 16.826 -15.576 1.00 25.43 21 GLU D N 1
ATOM 1525 C CA . GLU D 2 5 ? -11.531 18.097 -15.465 1.00 30.31 21 GLU D CA 1
ATOM 1526 C C . GLU D 2 5 ? -11.172 18.408 -14.015 1.00 37.66 21 GLU D C 1
ATOM 1527 O O . GLU D 2 5 ? -10.080 18.927 -13.741 1.00 35.06 21 GLU D O 1
ATOM 1533 N N . TYR D 2 6 ? -12.065 18.092 -13.068 1.00 30.42 22 TYR D N 1
ATOM 1534 C CA . TYR D 2 6 ? -11.718 18.278 -11.660 1.00 27.98 22 TYR D CA 1
ATOM 1535 C C . TYR D 2 6 ? -10.542 17.407 -11.261 1.00 32.11 22 TYR D C 1
ATOM 1536 O O . TYR D 2 6 ? -9.638 17.858 -10.543 1.00 28.36 22 TYR D O 1
ATOM 1545 N N . TRP D 2 7 ? -10.545 16.149 -11.698 1.00 30.37 23 TRP D N 1
ATOM 1546 C CA . TRP D 2 7 ? -9.546 15.208 -11.268 1.00 34.69 23 TRP D CA 1
ATOM 1547 C C . TRP D 2 7 ? -8.161 15.571 -11.848 1.00 37.85 23 TRP D C 1
ATOM 1548 O O . TRP D 2 7 ? -7.138 15.302 -11.219 1.00 30.53 23 TRP D O 1
#

InterPro domains:
  IPR001841 Zinc finger, RING-type [PS50089] (438-479)
  IPR001876 Zinc finger, RanBP2-type [PF00641] (300-3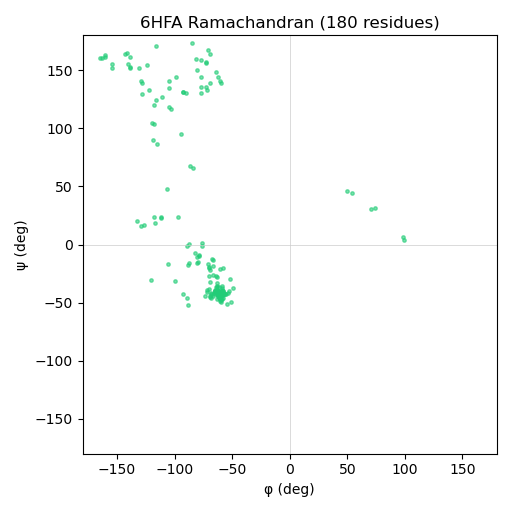27)
  IPR001876 Zinc finger, RanBP2-type [PS01358] (303-322)
  IPR001876 Zinc finger, RanBP2-type [PS50199] (299-328)
  IPR003121 SWIB/MDM2 domain [PF02201] (34-95)
  IPR003121 SWIB/MDM2 domain [PS51925] (26-109)
  IPR013083 Zinc finger, RING/FYVE/PHD-type [G3DSA:3.30.40.10] (427-491)
  IPR016495 p53 negative regulator Mdm2/Mdm4 [PIRSF006748] (1-491)
  IPR028340 E3 ubiquitin-protein ligase Mdm2 [PIRSF500700] (4-491)
  IPR036443 Zinc finger, RanBP2-type superfamily [SSF90209] (290-334)
  IPR036885 SWIB/MDM2 domain superfamily [G3DSA:1.10.245.10] (1-114)
  IPR036885 SWIB/MDM2 domain superfamily [SSF47592] (18-120)
  IPR036885 SWIB/MDM2 domain superfamily [SSF47592] (189-283)
  IPR044080 MDM2, modified RING finger, HC subclass [cd16783] (435-491)

CATH classification: 1.10.245.10

Solvent-accessible surface area: 9383 Å² total

GO terms:
  GO:0005515 protein binding (F, IPI)
  GO:0061630 ubiquitin protein ligase activity (F, IDA)
  GO:0043161 proteasome-mediated ubiquitin-dependent protein catabolic process (P, IDA)
  GO:1901797 negative regulation of signal transduction by p53 class mediator (P, IDA)
  GO:0061630 ubiquitin protein ligase activity (F, TAS)
  GO:0043161 proteasome-mediated ubiquitin-dependent protein catabolic process (P, TAS)
  GO:1901797 negative regulation of signal transduction by p53 class mediator (P, TAS)
  GO:0000209 protein polyubiquitination (P, TAS)
  GO:0006511 ubiquitin-dependent protein catabolic process (P, IGI)
  GO:0051865 protein autoubiquitination (P, IMP)
  GO:0006511 ubiquitin-dependent protein catabolic process (P, IMP)
  GO:0008097 5S rRNA binding (F, IDA)
  GO:0005634 nucleus (C, IDA)
  GO:0005730 nucleolus (C, IDA)
  GO:0005737 cytoplasm (C, IDA)
  GO:0016874 ligase activity (F, IDA)
  GO:0043021 ribonucleoprotein complex binding (F, IDA)
  GO:0016567 protein ubiquitination (P, IDA)
  GO:0006511 ubiquitin-dependent protein catabolic process (P, IDA)
  GO:0006915 apoptotic process (P, IDA)

Organism: Homo sapiens (NCBI:txid9606)

Radius of gyration: 16.89 Å; Cα contacts (8 Å, |Δi|>4): 304; chains: 4; bounding box: 39×39×44 Å

Sequence (188 aa):
ETLVRPKPLLLKLLKSVGAQKDTYTMKEVLFYLGQYIMTKRLYDEKQQHIVYCSNDLLGDLFGAPSFSVKEHRKIYTMIYRNLVVVNETLVRPKPLLLKLLKSVGAQKDTYTMKEVLFYLGQYIMTKRLYDEKQQHIVYCSNDLLGDLFGAPSFSVKEHRKIYTMIYRNLVVVNTSFAEYWTSFAEYW

Nearest PDB structures (foldseek):
  6hfa-assembly2_B  TM=1.012E+00  e=2.217E-17  Homo sapiens
  5wts-assembly1_B  TM=9.976E-01  e=9.786E-17  Homo sapiens
  4umn-assembly1_B  TM=9.946E-01  e=2.199E-16  Homo sapiens
  8j81-assembly1_A  TM=9.875E-01  e=1.467E-16  Homo sapiens
  5zxf-assembly1_A  TM=9.718E-01  e=2.881E-16  Homo sapiens

Foldseek 3Di:
DWKKFFAVLLVVLLVVQPDDDRIDDPVRSVVSNVVSCVVVVQADPPHRQKGAAQPHSVCVLLVHRIDGVVPVVSVVVSRVVGIDIDD/DWKKFFADLLVVLLVVQPDDDRIDPPVVSVVSVVVSQVVVVQADPPQRQKGADLVHSVCVQQVHRIDGVVPVVSVVVSRVVGMGTDD/DDPVVVD/DDPVVVD

B-factor: mean 37.73, std 11.21, range [18.31, 92.35]

=== Feature glossary ===
Feature key, reading from the visual/contextual features back to the raw sequence:

Rendered structure images. Structure images are PyMOL renders from six orthogonal camera directions. Cartoon representation draws helices as coils and strands as arrows; sticks shows the backbone as bonds; surface shows the solvent-excluded envelope. Rainbow coloring maps sequence position to hue (blue→red, N→C); chain coloring assigns a distinct color per polypeptide.

Contact-map, Ramachandran, and PAE plots. Three diagnostic plots accompany the record. The Cα contact map visualizes the tertiary structure as a 2D adjacency matrix (8 Å cutoff, sequence-local contacts suppressed). The Ramachandran plot shows the distribution of backbone (φ, ψ) torsions, with points in the α and β basins reflecting secondary structure content. The PAE plot shows AlphaFold's inter-residue confidence as a color matrix.

InterPro / GO / CATH / organism. The annotation block draws on four external resources. InterPro: which protein families and domains the sequence belongs to. GO: standardized terms for what the protein does, what process it participates in, and where in the cell it acts. CATH: which structural fold it has in the CATH hierarchy. Organism: the species of origin.

Nearest PDB structures. Structural nearest neighbors (via Foldseek easy-search vs the PDB). Reported per hit: target PDB id, E-value, and alignment TM-score. A TM-score above ~0.5 is the conventional threshold for 'same fold'.

Predicted aligned error. Predicted aligned error is AlphaFold's pairwise confidence. Unlike pLDDT (per-residue), PAE is per-residue-pair and captures whether two parts of the structure are correctly placed relative to each other. Units are ångströms of expected positional error.

Solvent-accessible surface area. SASA measures how much of the protein is reachable by solvent. It is computed by rolling a water-sized probe over the atomic surface and summing the exposed area (Å²). Per-residue SASA distinguishes core (buried, low SASA) from surface (exposed, high SASA) residues; total SASA is a whole-molecule size measure.

B-factor. Crystallographic B-factors measure how much each atom's electron density is smeared out, in Å². They rise in mobile loops and surface residues and fall in the buried interior. In AlphaFold models this column is repurposed to hold pLDDT instead.

pLDDT. For AlphaFold models, the B-factor field carries pLDDT — the model's own estimate of local accuracy on a 0–100 scale. Regions with pLDDT<50 should be treated as essentially unmodeled; they often correspond to intrinsically disordered segments.

Backbone torsions (φ/ψ). φ (phi) and ψ (psi) are the two rotatable backbone dihedrals per residue: φ is the C(i-1)–N–Cα–C torsion, ψ is the N–Cα–C–N(i+1) torsion, both in degrees on (−180°, 180°]. α-helical residues cluster near (−60°, −45°); β-strand residues near (−120°, +130°). A Ramachandran plot is simply a scatter of (φ, ψ) for every residue.

Radius of gyration, Cα contacts, bounding box. Radius of gyration (Rg) is the root-mean-square distance of Cα atoms from their centroid — a single number for overall size and compactness. A globular domain of N residues has Rg ≈ 2.2·N^0.38 Å; an extended or disordered chain has a much larger Rg. The Cα contact count is the number of residue pairs whose Cα atoms are within 8 Å and are more than four positions apart in sequence — a standard proxy for tertiary packing density. The bounding box is the smallest axis-aligned box enclosing all Cα atoms.

Secondary structure (3-state, P-SEA). Three-state secondary structure (P-SEA) collapses the eight DSSP classes into helix (a), strand (b), and coil (c). P-SEA assigns these from Cα geometry alone — distances and angles — without requiring backbone oxygens, so it works on any Cα trace.

Secondary structure (8-state, DSSP). Secondary structure is the local, repeating backbone conformation. DSSP classifies it into eight states by reading the hydrogen-bond network: three helix types (H, G, I), two β types (E, B), two non-regular types (T, S), and unstructured coil (-).

Foldseek 3Di. The Foldseek 3Di string encodes local tertiary geometry as a 20-letter alphabet — one character per residue — derived from the relative positions of nearby Cα atoms. Unlike the amino-acid sequence, 3Di is a direct function of the 3D structure, so two proteins with the sam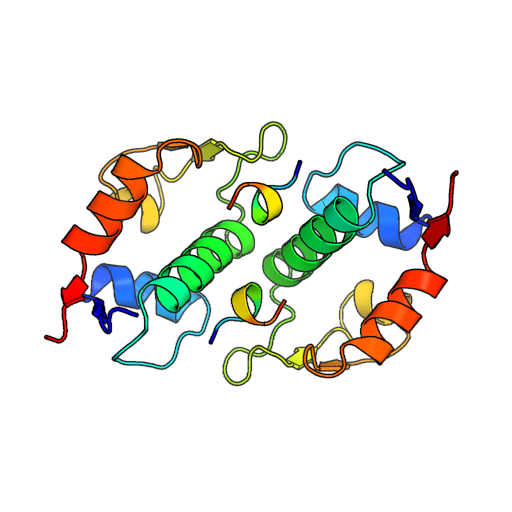e fold have similar 3Di strings even at low sequence identity.

mmCIF coordinates. Structure coordinates are given as an mmCIF _atom_site loop: one row per atom with element, residue name, chain id, sequence number, and x/y/z position in Å. Only the four main-chain atoms per residue are included h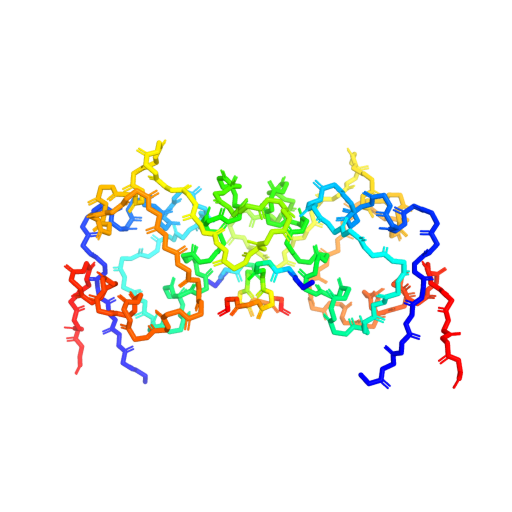ere; side chains are omitted to keep the record compact.

Sequence. This is the polypeptide sequence — one letter per residue, N-terminus first. Length ranges from a few dozen residues for small domains to over a thousand for large multi-domain proteins.